Protein AF-0000000080327602 (afdb_homodimer)

Secondary structure (DSSP, 8-state):
----EEEEEEE-SSEEEEEEEETTT--EEEEEEEE-SSTT---HHHHHHHHHHH--SEEEEE--S--TTS-HHHHHHHHHHHHHHHHTS---EEEE-GGGS-HHHHHHHHSHHHHHHHHHHHHHHHHHHHHHHHHIIIIITTT-/----EEEEEEE-SSEEEEEEEETTT--EEEEEEEE-SSTT---HHHHHHHHHHH--SEEEEE--S--TTS-HHHHHHHHHHHHHHHHTS---EEEE-GGGS-HHHHHHHHSHHHHHHHHHHHHHHHHHHHHHHHHIIIIITTT-

Radius of gyration: 19.46 Å; Cα contacts (8 Å, |Δi|>4): 514; chains: 2; bounding box: 38×57×46 Å

InterPro domains:
  IPR005227 Putative pre-16S rRNA nuclease [MF_00651] (4-140)
  IPR005227 Putative pre-16S rRNA nuclease [PF03652] (5-137)
  IPR005227 Putative pre-16S rRNA nuclease [PTHR33317] (8-142)
  IPR005227 Putative pre-16S rRNA nuclease [TIGR00250] (8-137)
  IPR005227 Putative pre-16S rRNA nuclease [cd16964] (8-137)
  IPR006641 YqgF/RNase H-like domain [SM00732] (4-105)
  IPR012337 Ribonuclease H-like superfamily [SSF53098] (4-138)
  IPR037027 YqgF/RNase H-like domain superfamily [G3DSA:3.30.420.140] (4-144)

Nearest PDB structures (foldseek):
  1nmn-assembly2_B  TM=7.354E-01  e=2.615E-11  Escherichia coli
  1nmn-assembly1_A  TM=6.791E-01  e=1.606E-10  Escherichia coli
  1nu0-assembly2_B  TM=6.891E-01  e=2.082E-10  Escherichia coli
  1vhx-assembly1_B  TM=5.708E-01  e=2.217E-08  Bacillus subtilis
  2j4r-assembly2_B  TM=4.675E-01  e=1.596E-04  Aquifex aeolicus

Foldseek 3Di:
DDKFKEWEWEDDQFKIWIWIDIPVVPDIGGDDIDGDPDGLDDPVVVVVVVCVVVVGQEYEYEDAPCPPPPDPSNVVSVVVVQVCCCPVVVHHYDYDYPVPPPPVVCCCCVPPVNVVVVVVVVVVCVVVVVVVVCCCVPPVVVVD/DDKFKEWEWEDDQFKIWIWIDIPVVPDIGGDDIDGDPDGLDDPVVVVVVVCVVPVGQAYEYEDAPCPPPPDPSNVVSVVVVQVCCCPVVVHHYDYDYPVPPPPVVCCCCVPPVNVVVVVVVVVVCVVVVVVVVCCCVPPVVVVD

pLDDT: mean 78.79, std 13.26, range [48.59, 97.0]

Sequence (288 aa):
MLNKTFFCFDFGTKNIGVAIGQNIICIANPLTTIQSKKKNHINWIKIQHLLKIWQPNHIIIGYPMNMDGTDQRLTDCVKIFAKTFNEKFKIPVEFYDERLSTVEAKSKLFKKGGYRALKKKYINSLSAVVILQSWFEDVYKKNKMLNKTFFCFDFGTKNIGVAIGQNIICIANPLTTIQSKKKNHINWIKIQHLLKIWQPNHIIIGYPMNMDGTDQRLTDCVKIFAKTFNEKFKIPVEFYDERLSTVEAKSKLFKKGGYRALKKKYINSLSAVVILQSWFEDVYKKNK

Organism: NCBI:txid1410383

Structure (mmCIF, N/CA/C/O backbone):
data_AF-0000000080327602-model_v1
#
loop_
_entity.id
_entity.type
_entity.pdbx_description
1 polymer 'Putative pre-16S rRNA nuclease'
#
loop_
_atom_site.group_PDB
_atom_site.id
_atom_site.type_symbol
_atom_site.label_atom_id
_atom_site.label_alt_id
_atom_site.label_comp_id
_atom_site.label_asym_id
_atom_site.label_entity_id
_atom_site.label_seq_id
_atom_site.pdbx_PDB_ins_code
_atom_site.Cartn_x
_atom_site.Cartn_y
_atom_site.Cartn_z
_atom_site.occupancy
_atom_site.B_iso_or_equiv
_atom_site.auth_seq_id
_atom_site.auth_comp_id
_atom_site.auth_asym_id
_atom_site.auth_atom_id
_atom_site.pdbx_PDB_model_num
ATOM 1 N N . MET A 1 1 ? -12.484 -13.453 13.406 1 53.06 1 MET A N 1
ATOM 2 C CA . MET A 1 1 ? -11.797 -13.781 12.156 1 53.06 1 MET A CA 1
ATOM 3 C C . MET A 1 1 ? -10.43 -13.109 12.109 1 53.06 1 MET A C 1
ATOM 5 O O . MET A 1 1 ? -10.305 -11.914 12.367 1 53.06 1 MET A O 1
ATOM 9 N N . LEU A 1 2 ? -9.273 -13.914 12.07 1 73.38 2 LEU A N 1
ATOM 10 C CA . LEU A 1 2 ? -7.93 -13.367 12.211 1 73.38 2 LEU A CA 1
ATOM 11 C C . LEU A 1 2 ? -7.562 -12.523 11 1 73.38 2 LEU A C 1
ATOM 13 O O . LEU A 1 2 ? -7.922 -12.859 9.867 1 73.38 2 LEU A O 1
ATOM 17 N N . ASN A 1 3 ? -7.055 -11.383 11.148 1 81 3 ASN A N 1
ATOM 18 C CA . ASN A 1 3 ? -6.598 -10.508 10.078 1 81 3 ASN A CA 1
ATOM 19 C C . ASN A 1 3 ? -5.508 -11.164 9.234 1 81 3 ASN A C 1
ATOM 21 O O . ASN A 1 3 ? -4.523 -11.68 9.773 1 81 3 ASN A O 1
ATOM 25 N N . LYS A 1 4 ? -5.898 -11.398 7.977 1 90.62 4 LYS A N 1
ATOM 26 C CA . LYS A 1 4 ? -4.93 -11.992 7.062 1 90.62 4 LYS A CA 1
ATOM 27 C C . LYS A 1 4 ? -4.496 -10.984 5.996 1 90.62 4 LYS A C 1
ATOM 29 O O . LYS A 1 4 ? -5.305 -10.195 5.516 1 90.62 4 LYS A O 1
ATOM 34 N N . THR A 1 5 ? -3.236 -11.086 5.715 1 91.25 5 THR A N 1
ATOM 35 C CA . THR A 1 5 ? -2.658 -10.258 4.664 1 91.25 5 THR A CA 1
ATOM 36 C C . THR A 1 5 ? -2.406 -11.078 3.404 1 91.25 5 THR A C 1
ATOM 38 O O . THR A 1 5 ? -1.9 -12.195 3.479 1 91.25 5 THR A O 1
ATOM 41 N N . PHE A 1 6 ? -2.82 -10.453 2.273 1 94.25 6 PHE A N 1
ATOM 42 C CA . PHE A 1 6 ? -2.676 -11.125 0.989 1 94.25 6 PHE A CA 1
ATOM 43 C C . PHE A 1 6 ? -1.763 -10.336 0.061 1 94.25 6 PHE A C 1
ATOM 45 O O . PHE A 1 6 ? -1.853 -9.109 -0.008 1 94.25 6 PHE A O 1
ATOM 52 N N . PHE A 1 7 ? -0.902 -11.07 -0.601 1 95.62 7 PHE A N 1
ATOM 53 C CA . PHE A 1 7 ? -0.13 -10.516 -1.703 1 95.62 7 PHE A CA 1
ATOM 54 C C . PHE A 1 7 ? -0.631 -11.047 -3.041 1 95.62 7 PHE A C 1
ATOM 56 O O . PHE A 1 7 ? -1.076 -12.188 -3.131 1 95.62 7 PHE A O 1
ATOM 63 N N . CYS A 1 8 ? -0.503 -10.219 -3.982 1 94.94 8 CYS A N 1
ATOM 64 C CA . CYS A 1 8 ? -0.715 -10.664 -5.355 1 94.94 8 CYS A CA 1
ATOM 65 C C . CYS A 1 8 ? 0.46 -10.266 -6.242 1 94.94 8 CYS A C 1
ATOM 67 O O . CYS A 1 8 ? 0.974 -9.156 -6.141 1 94.94 8 CYS A O 1
ATOM 69 N N . PHE A 1 9 ? 0.879 -11.266 -7.035 1 93.44 9 PHE A N 1
ATOM 70 C CA . PHE A 1 9 ? 1.937 -11.023 -8.008 1 93.44 9 PHE A CA 1
ATOM 71 C C . PHE A 1 9 ? 1.409 -11.172 -9.43 1 93.44 9 PHE A C 1
ATOM 73 O O . PHE A 1 9 ? 0.739 -12.156 -9.75 1 93.44 9 PHE A O 1
ATOM 80 N N . ASP A 1 10 ? 1.712 -10.195 -10.227 1 88.44 10 ASP A N 1
ATOM 81 C CA . ASP A 1 10 ? 1.423 -10.234 -11.656 1 88.44 10 ASP A CA 1
ATOM 82 C C . ASP A 1 10 ? 2.709 -10.172 -12.477 1 88.44 10 ASP A C 1
ATOM 84 O O . ASP A 1 10 ? 3.348 -9.125 -12.555 1 88.44 10 ASP A O 1
ATOM 88 N N . PHE A 1 11 ? 3.006 -11.312 -13.148 1 86.5 11 PHE A N 1
ATOM 89 C CA . PHE A 1 11 ? 4.266 -11.43 -13.875 1 86.5 11 PHE A CA 1
ATOM 90 C C . PHE A 1 11 ? 4.148 -10.836 -15.266 1 86.5 11 PHE A C 1
ATOM 92 O O . PHE A 1 11 ? 3.355 -11.305 -16.078 1 86.5 11 PHE A O 1
ATOM 99 N N . GLY A 1 12 ? 4.918 -9.766 -15.359 1 76.56 12 GLY A N 1
ATOM 100 C CA . GLY A 1 12 ? 5.102 -9.219 -16.703 1 76.56 12 GLY A CA 1
ATOM 101 C C . GLY A 1 12 ? 6.441 -9.578 -17.312 1 76.56 12 GLY A C 1
ATOM 102 O O . GLY A 1 12 ? 7.258 -10.25 -16.672 1 76.56 12 GLY A O 1
ATOM 103 N N . THR A 1 13 ? 6.719 -9.219 -18.531 1 71.44 13 THR A N 1
ATOM 104 C CA . THR A 1 13 ? 7.953 -9.516 -19.25 1 71.44 13 THR A CA 1
ATOM 105 C C . THR A 1 13 ? 9.133 -8.781 -18.625 1 71.44 13 THR A C 1
ATOM 107 O O . THR A 1 13 ? 10.25 -9.297 -18.594 1 71.44 13 THR A O 1
ATOM 110 N N . LYS A 1 14 ? 8.844 -7.613 -18.047 1 76 14 LYS A N 1
ATOM 111 C CA . LYS A 1 14 ? 9.953 -6.809 -17.547 1 76 14 LYS A CA 1
ATOM 112 C C . LYS A 1 14 ? 9.812 -6.555 -16.047 1 76 14 LYS A C 1
ATOM 114 O O . LYS A 1 14 ? 10.805 -6.309 -15.359 1 76 14 LYS A O 1
ATOM 119 N N . ASN A 1 15 ? 8.57 -6.691 -15.625 1 81.88 15 ASN A N 1
ATOM 120 C CA . ASN A 1 15 ? 8.305 -6.32 -14.234 1 81.88 15 ASN A CA 1
ATOM 121 C C . ASN A 1 15 ? 7.285 -7.254 -13.594 1 81.88 15 ASN A C 1
ATOM 123 O O . ASN A 1 15 ? 6.457 -7.848 -14.281 1 81.88 15 ASN A O 1
ATOM 127 N N . ILE A 1 16 ? 7.5 -7.395 -12.32 1 88.31 16 ILE A N 1
ATOM 128 C CA . ILE A 1 16 ? 6.484 -8.078 -11.523 1 88.31 16 ILE A CA 1
ATOM 129 C C . ILE A 1 16 ? 5.707 -7.055 -10.695 1 88.31 16 ILE A C 1
ATOM 131 O O . ILE A 1 16 ? 6.277 -6.383 -9.828 1 88.31 16 ILE A O 1
ATOM 135 N N . GLY A 1 17 ? 4.457 -6.934 -10.969 1 88.69 17 GLY A N 1
ATOM 136 C CA . GLY A 1 17 ? 3.604 -6.102 -10.133 1 88.69 17 GLY A CA 1
ATOM 137 C C . GLY A 1 17 ? 3.205 -6.773 -8.836 1 88.69 17 GLY A C 1
ATOM 138 O O . GLY A 1 17 ? 2.955 -7.98 -8.805 1 88.69 17 GLY A O 1
ATOM 139 N N . VAL A 1 18 ? 3.191 -5.965 -7.777 1 91.06 18 VAL A N 1
ATOM 140 C CA . VAL A 1 18 ? 2.822 -6.52 -6.477 1 91.06 18 VAL A CA 1
ATOM 141 C C . VAL A 1 18 ? 1.686 -5.699 -5.871 1 91.06 18 VAL A C 1
ATOM 143 O O . VAL A 1 18 ? 1.734 -4.469 -5.863 1 91.06 18 VAL A O 1
ATOM 146 N N . ALA A 1 19 ? 0.72 -6.391 -5.449 1 89.69 19 ALA A N 1
ATOM 147 C CA . ALA A 1 19 ? -0.389 -5.77 -4.73 1 89.69 19 ALA A CA 1
ATOM 148 C C . ALA A 1 19 ? -0.576 -6.402 -3.355 1 89.69 19 ALA A C 1
ATOM 150 O O . ALA A 1 19 ? -0.105 -7.516 -3.109 1 89.69 19 ALA A O 1
ATOM 151 N N . ILE A 1 20 ? -1.219 -5.637 -2.527 1 88.44 20 ILE A N 1
ATOM 152 C CA . ILE A 1 20 ? -1.442 -6.094 -1.159 1 88.44 20 ILE A CA 1
ATOM 153 C C . ILE A 1 20 ? -2.889 -5.816 -0.754 1 88.44 20 ILE A C 1
ATOM 155 O O . ILE A 1 20 ? -3.508 -4.871 -1.244 1 88.44 20 ILE A O 1
ATOM 159 N N . GLY A 1 21 ? -3.453 -6.75 0.099 1 85.94 21 GLY A N 1
ATOM 160 C CA . GLY A 1 21 ? -4.777 -6.566 0.674 1 85.94 21 GLY A CA 1
ATOM 161 C C . GLY A 1 21 ? -4.98 -7.348 1.959 1 85.94 21 GLY A C 1
ATOM 162 O O . GLY A 1 21 ? -4.184 -8.227 2.291 1 85.94 21 GLY A O 1
ATOM 163 N N . GLN A 1 22 ? -5.996 -6.918 2.643 1 83.31 22 GLN A N 1
ATOM 164 C CA . GLN A 1 22 ? -6.379 -7.621 3.861 1 83.31 22 GLN A CA 1
ATOM 165 C C . GLN A 1 22 ? -7.828 -8.094 3.791 1 83.31 22 GLN A C 1
ATOM 167 O O . GLN A 1 22 ? -8.656 -7.469 3.123 1 83.31 22 GLN A O 1
ATOM 172 N N . ASN A 1 23 ? -8.055 -9.164 4.586 1 84.44 23 ASN A N 1
ATOM 173 C CA . ASN A 1 23 ? -9.359 -9.797 4.484 1 84.44 23 ASN A CA 1
ATOM 174 C C . ASN A 1 23 ? -10.438 -8.977 5.188 1 84.44 23 ASN A C 1
ATOM 176 O O . ASN A 1 23 ? -11.633 -9.156 4.926 1 84.44 23 ASN A O 1
ATOM 180 N N . ILE A 1 24 ? -10.031 -8.141 6.004 1 72.62 24 ILE A N 1
ATOM 181 C CA . ILE A 1 24 ? -11.016 -7.375 6.758 1 72.62 24 ILE A CA 1
ATOM 182 C C . ILE A 1 24 ? -11.789 -6.457 5.809 1 72.62 24 ILE A C 1
ATOM 184 O O . ILE A 1 24 ? -13.016 -6.422 5.832 1 72.62 24 ILE A O 1
ATOM 188 N N . ILE A 1 25 ? -11.039 -5.754 4.898 1 68.19 25 ILE A N 1
ATOM 189 C CA . ILE A 1 25 ? -11.711 -4.777 4.043 1 68.19 25 ILE A CA 1
ATOM 190 C C . ILE A 1 25 ? -11.758 -5.297 2.609 1 68.19 25 ILE A C 1
ATOM 192 O O . 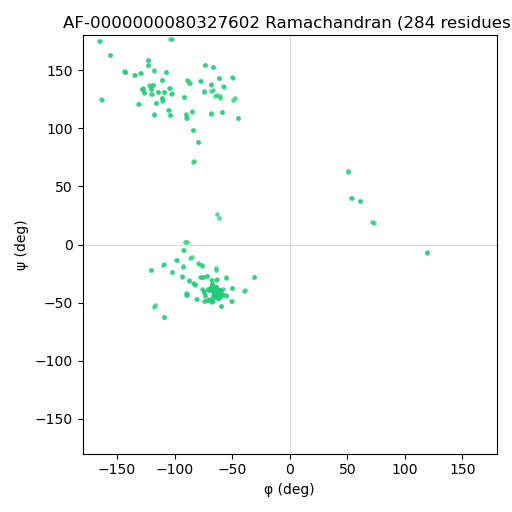ILE A 1 25 ? -12.547 -4.809 1.793 1 68.19 25 ILE A O 1
ATOM 196 N N . CYS A 1 26 ? -11 -6.238 2.252 1 80.38 26 CYS A N 1
ATOM 197 C CA . CYS A 1 26 ? -10.938 -6.863 0.937 1 80.38 26 CYS A CA 1
ATOM 198 C C . CYS A 1 26 ? -10.734 -5.82 -0.156 1 80.38 26 CYS A C 1
ATOM 200 O O . CYS A 1 26 ? -11.438 -5.836 -1.17 1 80.38 26 CYS A O 1
ATOM 202 N N . ILE A 1 27 ? -9.906 -4.879 0.148 1 74.56 27 ILE A N 1
ATOM 203 C CA . ILE A 1 27 ? -9.5 -3.895 -0.846 1 74.56 27 ILE A CA 1
ATOM 204 C C . ILE A 1 27 ? -8.031 -4.113 -1.213 1 74.56 27 ILE A C 1
ATOM 206 O O . ILE A 1 27 ? -7.168 -4.184 -0.334 1 74.56 27 ILE A O 1
ATOM 210 N N . ALA A 1 28 ? -7.875 -4.234 -2.469 1 85.06 28 ALA A N 1
ATOM 211 C CA . ALA A 1 28 ? -6.516 -4.414 -2.969 1 85.06 28 ALA A CA 1
ATOM 212 C C . ALA A 1 28 ? -5.836 -3.066 -3.201 1 85.06 28 ALA A C 1
ATOM 214 O O . ALA A 1 28 ? -6.465 -2.127 -3.699 1 85.06 28 ALA A O 1
ATOM 215 N N . ASN A 1 29 ? -4.539 -3.008 -2.82 1 78.81 29 ASN A N 1
ATOM 216 C CA . ASN A 1 29 ? -3.736 -1.802 -2.996 1 78.81 29 ASN A CA 1
ATOM 217 C C . ASN A 1 29 ? -2.412 -2.104 -3.691 1 78.81 29 ASN A C 1
ATOM 219 O O . ASN A 1 29 ? -1.86 -3.195 -3.535 1 78.81 29 ASN A O 1
ATOM 223 N N . PRO A 1 30 ? -2 -1.053 -4.484 1 80.69 30 PRO A N 1
ATOM 224 C CA . PRO A 1 30 ? -0.662 -1.249 -5.047 1 80.69 30 PRO A CA 1
ATOM 225 C C . PRO A 1 30 ? 0.435 -1.213 -3.986 1 80.69 30 PRO A C 1
ATOM 227 O O . PRO A 1 30 ? 0.348 -0.44 -3.029 1 80.69 30 PRO A O 1
ATOM 230 N N . LEU A 1 31 ? 1.344 -2.092 -4.102 1 82.31 31 LEU A N 1
ATOM 231 C CA . LEU A 1 31 ? 2.455 -2.1 -3.156 1 82.31 31 LEU A CA 1
ATOM 232 C C . LEU A 1 31 ? 3.746 -1.65 -3.83 1 82.31 31 LEU A C 1
ATOM 234 O O . LEU A 1 31 ? 4.375 -0.681 -3.396 1 82.31 31 LEU A O 1
ATOM 238 N N . THR A 1 32 ? 4.195 -2.42 -4.852 1 81.19 32 THR A N 1
ATOM 239 C CA . THR A 1 32 ? 5.422 -2.072 -5.559 1 81.19 32 THR A CA 1
ATOM 240 C C . THR A 1 32 ? 5.531 -2.848 -6.867 1 81.19 32 THR A C 1
ATOM 242 O O . THR A 1 32 ? 4.613 -3.588 -7.234 1 81.19 32 THR A O 1
ATOM 245 N N . THR A 1 33 ? 6.598 -2.479 -7.594 1 84.31 33 THR A N 1
ATOM 246 C CA . THR A 1 33 ? 7.004 -3.25 -8.766 1 84.31 33 THR A CA 1
ATOM 247 C C . THR A 1 33 ? 8.43 -3.771 -8.602 1 84.31 33 THR A C 1
ATOM 249 O O . THR A 1 33 ? 9.305 -3.049 -8.133 1 84.31 33 THR A O 1
ATOM 252 N N . ILE A 1 34 ? 8.555 -5.031 -8.93 1 84.88 34 ILE A N 1
ATOM 253 C CA . ILE A 1 34 ? 9.883 -5.637 -8.859 1 84.88 34 ILE A CA 1
ATOM 254 C C . ILE A 1 34 ? 10.453 -5.777 -10.266 1 84.88 34 ILE A C 1
ATOM 256 O O . ILE A 1 34 ? 9.906 -6.508 -11.102 1 84.88 34 ILE A O 1
ATOM 260 N N . GLN A 1 35 ? 11.445 -4.992 -10.469 1 79.81 35 GLN A N 1
ATOM 261 C CA . GLN A 1 35 ? 12.086 -5.047 -11.781 1 79.81 35 GLN A CA 1
ATOM 262 C C . GLN A 1 35 ? 12.945 -6.301 -11.922 1 79.81 35 GLN A C 1
ATOM 264 O O . GLN A 1 35 ? 13.641 -6.691 -10.977 1 79.81 35 GLN A O 1
ATOM 269 N N . SER A 1 36 ? 12.766 -7.012 -13.039 1 69.75 36 SER A N 1
ATOM 270 C CA . SER A 1 36 ? 13.633 -8.148 -13.336 1 69.75 36 SER A CA 1
ATOM 271 C C . SER A 1 36 ? 14.852 -7.723 -14.141 1 69.75 36 SER A C 1
ATOM 273 O O . SER A 1 36 ? 14.727 -6.973 -15.117 1 69.75 36 SER A O 1
ATOM 275 N N . LYS A 1 37 ? 16.141 -7.797 -13.5 1 64.19 37 LYS A N 1
ATOM 276 C CA . LYS A 1 37 ? 17.359 -7.445 -14.227 1 64.19 37 LYS A CA 1
ATOM 277 C C . LYS A 1 37 ? 17.438 -8.18 -15.555 1 64.19 37 LYS A C 1
ATOM 279 O O . LYS A 1 37 ? 17.891 -7.625 -16.562 1 64.19 37 LYS A O 1
ATOM 284 N N . LYS A 1 38 ? 17.234 -9.43 -15.617 1 63.53 38 LYS A N 1
ATOM 285 C CA . LYS A 1 38 ? 17.172 -10.25 -16.828 1 63.53 38 LYS A CA 1
ATOM 286 C C . LYS A 1 38 ? 15.789 -10.883 -16.984 1 63.53 38 LYS A C 1
ATOM 288 O O . LYS A 1 38 ? 15.078 -11.094 -16.016 1 63.53 38 LYS A O 1
ATOM 293 N N . LYS A 1 39 ? 15.469 -11.047 -18.203 1 63.59 39 LYS A N 1
ATOM 294 C CA . LYS A 1 39 ? 14.188 -11.672 -18.5 1 63.59 39 LYS A CA 1
ATOM 295 C C . LYS A 1 39 ? 13.984 -12.938 -17.672 1 63.59 39 LYS A C 1
ATOM 297 O O . LYS A 1 39 ? 14.867 -13.805 -17.625 1 63.59 39 LYS A O 1
ATOM 302 N N . ASN A 1 40 ? 12.914 -13.039 -16.969 1 62.69 40 ASN A N 1
ATOM 303 C CA . ASN A 1 40 ? 12.477 -14.227 -16.234 1 62.69 40 ASN A CA 1
ATOM 304 C C . ASN A 1 40 ? 13.344 -14.477 -15.008 1 62.69 40 ASN A C 1
ATOM 306 O O . ASN A 1 40 ? 13.562 -15.625 -14.617 1 62.69 40 ASN A O 1
ATOM 310 N N . HIS A 1 41 ? 14.047 -13.414 -14.578 1 79.5 41 HIS A N 1
ATOM 311 C CA . HIS A 1 41 ? 14.781 -13.555 -13.328 1 79.5 41 HIS A CA 1
ATOM 312 C C . HIS A 1 41 ? 14.047 -12.859 -12.18 1 79.5 41 HIS A C 1
ATOM 314 O O . HIS A 1 41 ? 13.531 -11.758 -12.344 1 79.5 41 HIS A O 1
ATOM 320 N N . ILE A 1 42 ? 13.922 -13.648 -11.18 1 83.75 42 ILE A N 1
ATOM 321 C CA . ILE A 1 42 ? 13.195 -13.141 -10.016 1 83.75 42 ILE A CA 1
ATOM 322 C C . ILE A 1 42 ? 14.18 -12.492 -9.039 1 83.75 42 ILE A C 1
ATOM 324 O O . ILE A 1 42 ? 15.211 -13.078 -8.711 1 83.75 42 ILE A O 1
ATOM 328 N N . ASN A 1 43 ? 13.938 -11.297 -8.648 1 87.69 43 ASN A N 1
ATOM 329 C CA . ASN A 1 43 ? 14.703 -10.625 -7.598 1 87.69 43 ASN A CA 1
ATOM 330 C C . ASN A 1 43 ? 14.258 -11.07 -6.207 1 87.69 43 ASN A C 1
ATOM 332 O O . ASN A 1 43 ? 13.5 -10.367 -5.539 1 87.69 43 ASN A O 1
ATOM 336 N N . TRP A 1 44 ? 14.852 -12.133 -5.703 1 89.19 44 TRP A N 1
ATOM 337 C CA . TRP A 1 44 ? 14.422 -12.758 -4.453 1 89.19 44 TRP A CA 1
ATOM 338 C C . TRP A 1 44 ? 14.789 -11.883 -3.256 1 89.19 44 TRP A C 1
ATOM 340 O O . TRP A 1 44 ? 14.102 -11.914 -2.23 1 89.19 44 TRP A O 1
ATOM 350 N N . ILE A 1 45 ? 15.805 -11.109 -3.422 1 85.44 45 ILE A N 1
ATOM 351 C CA . ILE A 1 45 ? 16.219 -10.234 -2.324 1 85.44 45 ILE A CA 1
ATOM 352 C C . ILE A 1 45 ? 15.102 -9.234 -2.023 1 85.44 45 ILE A C 1
ATOM 354 O O . ILE A 1 45 ? 14.703 -9.07 -0.867 1 85.44 45 ILE A O 1
ATOM 358 N N . LYS A 1 46 ? 14.625 -8.703 -3.029 1 84.69 46 LYS A N 1
ATOM 359 C CA . LYS A 1 46 ? 13.547 -7.742 -2.859 1 84.69 46 LYS A CA 1
ATOM 360 C C . LYS A 1 46 ? 12.281 -8.414 -2.326 1 84.69 46 LYS A C 1
ATOM 362 O O . LYS A 1 46 ? 11.602 -7.871 -1.457 1 84.69 46 LYS A O 1
ATOM 367 N N . ILE A 1 47 ? 12.016 -9.562 -2.797 1 90.12 47 ILE A N 1
ATOM 368 C CA . ILE A 1 47 ? 10.836 -10.305 -2.375 1 90.12 47 ILE A CA 1
ATOM 369 C C . ILE A 1 47 ? 10.953 -10.664 -0.895 1 90.12 47 ILE A C 1
ATOM 371 O O . ILE A 1 47 ? 10 -10.477 -0.128 1 90.12 47 ILE A O 1
ATOM 375 N N . GLN A 1 48 ? 12.086 -11.078 -0.526 1 88.5 48 GLN A N 1
ATOM 376 C CA . GLN A 1 48 ? 12.305 -11.445 0.867 1 88.5 48 GLN A CA 1
ATOM 377 C C . GLN A 1 48 ? 12.133 -10.242 1.79 1 88.5 48 GLN A C 1
ATOM 379 O O . GLN A 1 48 ? 11.594 -10.367 2.891 1 88.5 48 GLN A O 1
ATOM 384 N N . HIS A 1 49 ? 12.602 -9.172 1.269 1 82.5 49 HIS A N 1
ATOM 385 C CA . HIS A 1 49 ? 12.43 -7.949 2.045 1 82.5 49 HIS A CA 1
ATOM 386 C C . HIS A 1 49 ? 10.953 -7.637 2.26 1 82.5 49 HIS A C 1
ATOM 388 O O . HIS A 1 49 ? 10.539 -7.332 3.381 1 82.5 49 HIS A O 1
ATOM 394 N N . LEU A 1 50 ? 10.164 -7.754 1.262 1 84.88 50 LEU A N 1
ATOM 395 C CA . LEU A 1 50 ? 8.727 -7.5 1.352 1 84.88 50 LEU A CA 1
ATOM 396 C C . LEU A 1 50 ? 8.07 -8.469 2.322 1 84.88 50 LEU A C 1
ATOM 398 O O . LEU A 1 50 ? 7.215 -8.07 3.121 1 84.88 50 LEU A O 1
ATOM 402 N N . LEU A 1 51 ? 8.492 -9.688 2.281 1 89.62 51 LEU A N 1
ATOM 403 C CA . LEU A 1 51 ? 7.895 -10.719 3.121 1 89.62 51 LEU A CA 1
ATOM 404 C C . LEU A 1 51 ? 8.219 -10.477 4.594 1 89.62 51 LEU A C 1
ATOM 406 O O . LEU A 1 51 ? 7.379 -10.719 5.465 1 89.62 51 LEU A O 1
ATOM 410 N N . LYS A 1 52 ? 9.391 -10.023 4.777 1 83.75 52 LYS A N 1
ATOM 411 C CA . LYS A 1 52 ? 9.805 -9.75 6.148 1 83.75 52 LYS A CA 1
ATOM 412 C C . LYS A 1 52 ? 9.023 -8.578 6.742 1 83.75 52 LYS A C 1
ATOM 414 O O . LYS A 1 52 ? 8.641 -8.617 7.914 1 83.75 52 LYS A O 1
ATOM 419 N N . ILE A 1 53 ? 8.758 -7.719 5.855 1 75.62 53 ILE A N 1
ATOM 420 C CA . ILE A 1 53 ? 8.133 -6.484 6.316 1 75.62 53 ILE A CA 1
ATOM 421 C C . ILE A 1 53 ? 6.633 -6.711 6.5 1 75.62 53 ILE A C 1
ATOM 423 O O . ILE A 1 53 ? 6.062 -6.328 7.527 1 75.62 53 ILE A O 1
ATOM 427 N N . TRP A 1 54 ? 5.973 -7.316 5.543 1 80.75 54 TRP A N 1
ATOM 428 C CA . TRP A 1 54 ? 4.512 -7.32 5.508 1 80.75 54 TRP A CA 1
ATOM 429 C C . TRP A 1 54 ? 3.961 -8.656 5.992 1 80.75 54 TRP A C 1
ATOM 431 O O . TRP A 1 54 ? 2.783 -8.758 6.344 1 80.75 54 TRP A O 1
ATOM 441 N N . GLN A 1 55 ? 4.73 -9.68 5.906 1 87.81 55 GLN A N 1
ATOM 442 C CA . GLN A 1 55 ? 4.395 -11.016 6.406 1 87.81 55 GLN A CA 1
ATOM 443 C C . GLN A 1 55 ? 3.021 -11.453 5.91 1 87.81 55 GLN A C 1
ATOM 445 O O . GLN A 1 55 ? 2.125 -11.727 6.715 1 87.81 55 GLN A O 1
ATOM 450 N N . PRO A 1 56 ? 2.9 -11.578 4.66 1 93.38 56 PRO A N 1
ATOM 451 C CA . PRO A 1 56 ? 1.606 -12.039 4.145 1 93.38 56 PRO A CA 1
ATOM 452 C C . PRO A 1 56 ? 1.29 -13.477 4.543 1 93.38 56 PRO A C 1
ATOM 454 O O . PRO A 1 56 ? 2.203 -14.289 4.711 1 93.38 56 PRO A O 1
ATOM 457 N N . ASN A 1 57 ? 0.021 -13.695 4.605 1 95.56 57 ASN A N 1
ATOM 458 C CA . ASN A 1 57 ? -0.46 -15.031 4.953 1 95.56 57 ASN A CA 1
ATOM 459 C C . ASN A 1 57 ? -0.737 -15.867 3.711 1 95.56 57 ASN A C 1
ATOM 461 O O . ASN A 1 57 ? -0.733 -17.094 3.773 1 95.56 57 ASN A O 1
ATOM 465 N N . HIS A 1 58 ? -1.069 -15.195 2.588 1 96.25 58 HIS A N 1
ATOM 466 C CA . HIS A 1 58 ? -1.432 -15.867 1.346 1 96.25 58 HIS A CA 1
ATOM 467 C C . HIS A 1 58 ? -0.908 -15.109 0.133 1 96.25 58 HIS A C 1
ATOM 469 O O . HIS A 1 58 ? -0.88 -13.875 0.134 1 96.25 58 HIS A O 1
ATOM 475 N N . ILE A 1 59 ? -0.61 -15.945 -0.869 1 96.94 59 ILE A N 1
ATOM 476 C CA . ILE A 1 59 ? -0.116 -15.359 -2.111 1 96.94 59 ILE A CA 1
ATOM 477 C C . ILE A 1 59 ? -1.055 -15.719 -3.26 1 96.94 59 ILE A C 1
ATOM 479 O O . ILE A 1 59 ? -1.421 -16.891 -3.43 1 96.94 59 ILE A O 1
ATOM 483 N N . ILE A 1 60 ? -1.44 -14.664 -4.004 1 95.56 60 ILE A N 1
ATOM 484 C CA . ILE A 1 60 ? -2.186 -14.867 -5.242 1 95.56 60 ILE A CA 1
ATOM 485 C C . ILE A 1 60 ? -1.296 -14.539 -6.438 1 95.56 60 ILE A C 1
ATOM 487 O O . ILE A 1 60 ? -0.595 -13.523 -6.438 1 95.56 60 ILE A O 1
ATOM 491 N N . ILE A 1 61 ? -1.29 -15.445 -7.375 1 93.81 61 ILE A N 1
ATOM 492 C CA . ILE A 1 61 ? -0.56 -15.188 -8.609 1 93.81 61 ILE A CA 1
ATOM 493 C C . ILE A 1 61 ? -1.533 -15.141 -9.789 1 93.81 61 ILE A C 1
ATOM 495 O O . ILE A 1 61 ? -2.309 -16.078 -9.992 1 93.81 61 ILE A O 1
ATOM 499 N N . GLY A 1 62 ? -1.494 -14 -10.438 1 88.62 62 GLY A N 1
ATOM 500 C CA . GLY A 1 62 ? -2.258 -13.93 -11.672 1 88.62 62 GLY A CA 1
ATOM 501 C C . GLY A 1 62 ? -1.689 -14.805 -12.773 1 88.62 62 GLY A C 1
ATOM 502 O O . GLY A 1 62 ? -0.58 -14.57 -13.258 1 88.62 62 GLY A O 1
ATOM 503 N N . TYR A 1 63 ? -2.391 -15.852 -13.188 1 78.75 63 TYR A N 1
ATOM 504 C CA . TYR A 1 63 ? -1.855 -16.75 -14.203 1 78.75 63 TYR A CA 1
ATOM 505 C C . TYR A 1 63 ? -2.959 -17.609 -14.812 1 78.75 63 TYR A C 1
ATOM 507 O O . TYR A 1 63 ? -3.738 -18.234 -14.086 1 78.75 63 TYR A O 1
ATOM 515 N N . PRO A 1 64 ? -2.961 -17.438 -16.25 1 67.25 64 PRO A N 1
ATOM 516 C CA . PRO A 1 64 ? -3.979 -18.266 -16.891 1 67.25 64 PRO A CA 1
ATOM 517 C C . PRO A 1 64 ? -3.764 -19.766 -16.625 1 67.25 64 PRO A C 1
ATOM 519 O O . PRO A 1 64 ? -2.627 -20.234 -16.641 1 67.25 64 PRO A O 1
ATOM 522 N N . MET A 1 65 ? -4.711 -20.422 -16.141 1 61.59 65 MET A N 1
ATOM 523 C CA . MET A 1 65 ? -4.648 -21.844 -15.797 1 61.59 65 MET A CA 1
ATOM 524 C C . MET A 1 65 ? -4.273 -22.688 -17.016 1 61.59 65 MET A C 1
ATOM 526 O O . MET A 1 65 ? -3.643 -23.734 -16.891 1 61.59 65 MET A O 1
ATOM 530 N N . ASN A 1 66 ? -4.789 -22.312 -18.156 1 60.03 66 ASN A N 1
ATOM 531 C CA . ASN A 1 66 ? -4.465 -23.094 -19.344 1 60.03 66 ASN A CA 1
ATOM 532 C C . ASN A 1 66 ? -3.129 -22.672 -19.938 1 60.03 66 ASN A C 1
ATOM 534 O O . ASN A 1 66 ? -3.088 -21.812 -20.828 1 60.03 66 ASN A O 1
ATOM 538 N N . MET A 1 67 ? -2.168 -23 -19.281 1 57.5 67 MET A N 1
ATOM 539 C CA . MET A 1 67 ? -0.802 -22.641 -19.641 1 57.5 67 MET A CA 1
ATOM 540 C C . MET A 1 67 ? -0.424 -23.234 -21 1 57.5 67 MET A C 1
ATOM 542 O O . MET A 1 67 ? 0.756 -23.281 -21.344 1 57.5 67 MET A O 1
ATOM 546 N N . ASP A 1 68 ? -1.424 -23.516 -21.766 1 56.38 68 ASP A N 1
ATOM 547 C CA . ASP A 1 68 ? -1.101 -23.984 -23.109 1 56.38 68 ASP A CA 1
ATOM 548 C C . ASP A 1 68 ? -0.853 -22.797 -24.062 1 56.38 68 ASP A C 1
ATOM 550 O O . ASP A 1 68 ? -1.692 -21.906 -24.172 1 56.38 68 ASP A O 1
ATOM 554 N N . GLY A 1 69 ? 0.491 -22.469 -24.281 1 60.34 69 GLY A N 1
ATOM 555 C CA . GLY A 1 69 ? 0.9 -21.531 -25.328 1 60.34 69 GLY A CA 1
ATOM 556 C C . GLY A 1 69 ? 1.61 -20.312 -24.781 1 60.34 69 GLY A C 1
ATOM 557 O O . GLY A 1 69 ? 1.932 -19.391 -25.516 1 60.34 69 GLY A O 1
ATOM 558 N N . THR A 1 70 ? 1.583 -20.281 -23.562 1 60.53 70 THR A N 1
ATOM 559 C CA . THR A 1 70 ? 2.305 -19.141 -23 1 60.53 70 THR A CA 1
ATOM 560 C C . THR A 1 70 ? 3.812 -19.344 -23.125 1 60.53 70 THR A C 1
ATOM 562 O O . THR A 1 70 ? 4.273 -20.438 -23.469 1 60.53 70 THR A O 1
ATOM 565 N N . ASP A 1 71 ? 4.512 -18.219 -23.156 1 68.69 71 ASP A N 1
ATOM 566 C CA . ASP A 1 71 ? 5.973 -18.234 -23.094 1 68.69 71 ASP A CA 1
ATOM 567 C C . ASP A 1 71 ? 6.473 -19.188 -22.016 1 68.69 71 ASP A C 1
ATOM 569 O O . ASP A 1 71 ? 6.191 -19 -20.844 1 68.69 71 ASP A O 1
ATOM 573 N N . GLN A 1 72 ? 7.023 -20.266 -22.547 1 74.56 72 GLN A N 1
ATOM 574 C CA . GLN A 1 72 ? 7.516 -21.328 -21.688 1 74.56 72 GLN A CA 1
ATOM 575 C C . GLN A 1 72 ? 8.43 -20.781 -20.594 1 74.56 72 GLN A C 1
ATOM 577 O O . GLN A 1 72 ? 8.406 -21.266 -19.469 1 74.56 72 GLN A O 1
ATOM 582 N N . ARG A 1 73 ? 9.172 -19.844 -20.953 1 78.19 73 ARG A N 1
ATOM 583 C CA . ARG A 1 73 ? 10.117 -19.281 -19.984 1 78.19 73 ARG A CA 1
ATOM 584 C C . ARG A 1 73 ? 9.375 -18.594 -18.844 1 78.19 73 ARG A C 1
ATOM 586 O O . ARG A 1 73 ? 9.734 -18.75 -17.672 1 78.19 73 ARG A O 1
ATOM 593 N N . LEU A 1 74 ? 8.344 -17.891 -19.156 1 79.5 74 LEU A N 1
ATOM 594 C CA . LEU A 1 74 ? 7.559 -17.203 -18.141 1 79.5 74 LEU A CA 1
ATOM 595 C C . LEU A 1 74 ? 6.809 -18.203 -17.266 1 79.5 74 LEU A C 1
ATOM 597 O O . LEU A 1 74 ? 6.754 -18.031 -16.031 1 79.5 74 LEU A O 1
ATOM 601 N N . THR A 1 75 ? 6.367 -19.172 -17.906 1 82.19 75 THR A N 1
ATOM 602 C CA . THR A 1 75 ? 5.633 -20.188 -17.156 1 82.19 75 THR A CA 1
ATOM 603 C C . THR A 1 75 ? 6.543 -20.875 -16.156 1 82.19 75 THR A C 1
ATOM 605 O O . THR A 1 75 ? 6.145 -21.109 -15.008 1 82.19 75 THR A O 1
ATOM 608 N N . ASP A 1 76 ? 7.703 -21.125 -16.594 1 84.62 76 ASP A N 1
ATOM 609 C CA . ASP A 1 76 ? 8.672 -21.766 -15.719 1 84.62 76 ASP A CA 1
ATOM 610 C C . ASP A 1 76 ? 9.031 -20.859 -14.539 1 84.62 76 ASP A C 1
ATOM 612 O O . ASP A 1 76 ? 9.133 -21.328 -13.398 1 84.62 76 ASP A O 1
ATOM 616 N N . CYS A 1 77 ? 9.18 -19.656 -14.844 1 85.06 77 CYS A N 1
ATOM 617 C CA . CYS A 1 77 ? 9.508 -18.688 -13.82 1 85.06 77 CYS A CA 1
ATOM 618 C C . CYS A 1 77 ? 8.414 -18.609 -12.758 1 85.06 77 CYS A C 1
ATOM 620 O O . CYS A 1 77 ? 8.695 -18.609 -11.562 1 85.06 77 CYS A O 1
ATOM 622 N N . VAL A 1 78 ? 7.207 -18.656 -13.188 1 88.44 78 VAL A N 1
ATOM 623 C CA . VAL A 1 78 ? 6.059 -18.531 -12.297 1 88.44 78 VAL A CA 1
ATOM 624 C C . VAL A 1 78 ? 5.941 -19.797 -11.43 1 88.44 78 VAL A C 1
ATOM 626 O O . VAL A 1 78 ? 5.648 -19.703 -10.242 1 88.44 78 VAL A O 1
ATOM 629 N N . LYS A 1 79 ? 6.207 -20.859 -12.023 1 88.44 79 LYS A N 1
ATOM 630 C CA . LYS A 1 79 ? 6.133 -22.125 -11.289 1 88.44 79 LYS A CA 1
ATOM 631 C C . LYS A 1 79 ? 7.203 -22.203 -10.203 1 88.44 79 LYS A C 1
ATOM 633 O O . LYS A 1 79 ? 6.926 -22.609 -9.078 1 88.44 79 LYS A O 1
ATOM 638 N N . ILE A 1 80 ? 8.359 -21.797 -10.57 1 89.62 80 ILE A N 1
ATOM 639 C CA . ILE A 1 80 ? 9.453 -21.766 -9.602 1 89.62 80 ILE A CA 1
ATOM 640 C C . ILE A 1 80 ? 9.109 -20.812 -8.461 1 89.62 80 ILE A C 1
ATOM 642 O O . ILE A 1 80 ? 9.336 -21.109 -7.289 1 89.62 80 ILE A O 1
ATOM 646 N N . PHE A 1 81 ? 8.555 -19.766 -8.883 1 92.31 81 PHE A N 1
ATOM 647 C CA . PHE A 1 81 ? 8.141 -18.75 -7.922 1 92.31 81 PHE A CA 1
ATOM 648 C C . PHE A 1 81 ? 7.129 -19.328 -6.934 1 92.31 81 PHE A C 1
ATOM 650 O O . PHE A 1 81 ? 7.32 -19.219 -5.719 1 92.31 81 PHE A O 1
ATOM 657 N N . ALA A 1 82 ? 6.152 -19.875 -7.438 1 93.19 82 ALA A N 1
ATOM 658 C CA . ALA A 1 82 ? 5.098 -20.453 -6.602 1 93.19 82 ALA A CA 1
ATOM 659 C C . ALA A 1 82 ? 5.645 -21.547 -5.695 1 93.19 82 ALA A C 1
ATOM 661 O O . ALA A 1 82 ? 5.328 -21.594 -4.504 1 93.19 82 ALA A O 1
ATOM 662 N N . LYS A 1 83 ? 6.445 -22.375 -6.215 1 93.25 83 LYS A N 1
ATOM 663 C CA . LYS A 1 83 ? 7.039 -23.469 -5.465 1 93.25 83 LYS A CA 1
ATOM 664 C C . LYS A 1 83 ? 7.906 -22.953 -4.32 1 93.25 83 LYS A C 1
ATOM 666 O O . LYS A 1 83 ? 7.863 -23.484 -3.209 1 93.25 83 LYS A O 1
ATOM 671 N N . THR A 1 84 ? 8.664 -21.922 -4.57 1 92.69 84 THR A N 1
ATOM 672 C CA . THR A 1 84 ? 9.539 -21.344 -3.557 1 92.69 84 THR A CA 1
ATOM 673 C C . THR A 1 84 ? 8.719 -20.781 -2.396 1 92.69 84 THR A C 1
ATOM 675 O O . THR A 1 84 ? 9.078 -20.969 -1.231 1 92.69 84 THR A O 1
ATOM 678 N N . PHE A 1 85 ? 7.621 -20.094 -2.668 1 93.81 85 PHE A N 1
ATOM 679 C CA . PHE A 1 85 ? 6.77 -19.531 -1.624 1 93.81 85 PHE A CA 1
ATOM 680 C C . PHE A 1 85 ? 6.195 -20.641 -0.745 1 93.81 85 PHE A C 1
ATOM 682 O O . PHE A 1 85 ? 6.16 -20.516 0.481 1 93.81 85 PHE A O 1
ATOM 689 N N . ASN A 1 86 ? 5.832 -21.688 -1.352 1 92.38 86 ASN A N 1
ATOM 690 C CA . ASN A 1 86 ? 5.219 -22.797 -0.623 1 92.38 86 ASN A CA 1
ATOM 691 C C . ASN A 1 86 ? 6.25 -23.562 0.198 1 92.38 86 ASN A C 1
ATOM 693 O O . ASN A 1 86 ? 6.02 -23.859 1.374 1 92.38 86 ASN A O 1
ATOM 697 N N . GLU A 1 87 ? 7.328 -23.828 -0.359 1 92.94 87 GLU A N 1
ATOM 698 C CA . GLU A 1 87 ? 8.289 -24.734 0.251 1 92.94 87 GLU A CA 1
ATOM 699 C C . GLU A 1 87 ? 9.258 -24 1.161 1 92.94 87 GLU A C 1
ATOM 701 O O . GLU A 1 87 ? 9.586 -24.469 2.252 1 92.94 87 GLU A O 1
ATOM 706 N N . LYS A 1 88 ? 9.734 -22.891 0.769 1 91.81 88 LYS A N 1
ATOM 707 C CA . LYS A 1 88 ? 10.758 -22.172 1.521 1 91.81 88 LYS A CA 1
ATOM 708 C C . LYS A 1 88 ? 10.141 -21.219 2.525 1 91.81 88 LYS A C 1
ATOM 710 O O . LYS A 1 88 ? 10.562 -21.156 3.682 1 91.81 88 LYS A O 1
ATOM 715 N N . PHE A 1 89 ? 9.133 -20.547 2.057 1 93.31 89 PHE A N 1
ATOM 716 C CA . PHE A 1 89 ? 8.562 -19.516 2.918 1 93.31 89 PHE A CA 1
ATOM 717 C C . PHE A 1 89 ? 7.328 -20.031 3.639 1 93.31 89 PHE A C 1
ATOM 719 O O . PHE A 1 89 ? 6.82 -19.375 4.555 1 93.31 89 PHE A O 1
ATOM 726 N N . LYS A 1 90 ? 6.859 -21.094 3.217 1 95.56 90 LYS A N 1
ATOM 727 C CA . LYS A 1 90 ? 5.719 -21.75 3.836 1 95.56 90 LYS A CA 1
ATOM 728 C C . LYS A 1 90 ? 4.477 -20.875 3.807 1 95.56 90 LYS A C 1
ATOM 730 O O . LYS A 1 90 ? 3.74 -20.797 4.793 1 95.56 90 LYS A O 1
ATOM 735 N N . ILE A 1 91 ? 4.309 -20.172 2.74 1 95.88 91 ILE A N 1
ATOM 736 C CA . ILE A 1 91 ? 3.119 -19.359 2.502 1 95.88 91 ILE A CA 1
ATOM 737 C C . ILE A 1 91 ? 2.299 -19.969 1.366 1 95.88 91 ILE A C 1
ATOM 739 O O . ILE A 1 91 ? 2.816 -20.188 0.269 1 95.88 91 ILE A O 1
ATOM 743 N N . PRO A 1 92 ? 1.069 -20.25 1.645 1 96.38 92 PRO A N 1
ATOM 744 C CA . PRO A 1 92 ? 0.251 -20.844 0.59 1 96.38 92 PRO A CA 1
ATOM 745 C C . PRO A 1 92 ? 0.098 -19.938 -0.628 1 96.38 92 PRO A C 1
ATOM 747 O O . PRO A 1 92 ? -0.016 -18.719 -0.484 1 96.38 92 PRO A O 1
ATOM 750 N N . VAL A 1 93 ? 0.082 -20.609 -1.829 1 95.62 93 VAL A N 1
ATOM 751 C CA . VAL A 1 93 ? -0.025 -19.875 -3.088 1 95.62 93 VAL A CA 1
ATOM 752 C C . VAL A 1 93 ? -1.258 -20.359 -3.855 1 95.62 93 VAL A C 1
ATOM 754 O O . VAL A 1 93 ? -1.537 -21.547 -3.914 1 95.62 93 VAL A O 1
ATOM 757 N N . GLU A 1 94 ? -1.953 -19.391 -4.398 1 93.56 94 GLU A N 1
ATOM 758 C CA . GLU A 1 94 ? -3.1 -19.688 -5.254 1 93.56 94 GLU A CA 1
ATOM 759 C C . GLU A 1 94 ? -2.982 -18.969 -6.594 1 93.56 94 GLU A C 1
ATOM 761 O O . GLU A 1 94 ? -2.631 -17.781 -6.641 1 93.56 94 GLU A O 1
ATOM 766 N N . PHE A 1 95 ? -3.252 -19.766 -7.629 1 91.31 95 PHE A N 1
ATOM 767 C CA . PHE A 1 95 ? -3.299 -19.156 -8.953 1 91.31 95 PHE A CA 1
ATOM 768 C C . PHE A 1 95 ? -4.699 -18.641 -9.266 1 91.31 95 PHE A C 1
ATOM 770 O O . PHE A 1 95 ? -5.695 -19.25 -8.875 1 91.31 95 PHE A O 1
ATOM 777 N N . TYR A 1 96 ? -4.699 -17.547 -9.875 1 88.19 96 TYR A N 1
ATOM 778 C CA . TYR A 1 96 ? -5.988 -16.969 -10.242 1 88.19 96 TYR A CA 1
ATOM 779 C C . TYR A 1 96 ? -6 -16.547 -11.703 1 88.19 96 TYR A C 1
ATOM 781 O O . TYR A 1 96 ? -5.117 -15.805 -12.156 1 88.19 96 TYR A O 1
ATOM 789 N N . ASP A 1 97 ? -6.941 -17.156 -12.406 1 79.38 97 ASP A N 1
ATOM 790 C CA . ASP A 1 97 ? -7.141 -16.844 -13.812 1 79.38 97 ASP A CA 1
ATOM 791 C C . ASP A 1 97 ? -8.141 -15.695 -13.984 1 79.38 97 ASP A C 1
ATOM 793 O O . ASP A 1 97 ? -9.32 -15.852 -13.68 1 79.38 97 ASP A O 1
ATOM 797 N N . GLU A 1 98 ? -7.57 -14.641 -14.367 1 67.31 98 GLU A N 1
ATOM 798 C CA . GLU A 1 98 ? -8.391 -13.445 -14.516 1 67.31 98 GLU A CA 1
ATOM 799 C C . GLU A 1 98 ? -9.57 -13.695 -15.453 1 67.31 98 GLU A C 1
ATOM 801 O O . GLU A 1 98 ? -10.57 -12.977 -15.406 1 67.31 98 GLU A O 1
ATOM 806 N N . ARG A 1 99 ? -9.469 -14.625 -16.422 1 61.56 99 ARG A N 1
ATOM 807 C CA . ARG A 1 99 ? -10.523 -14.922 -17.406 1 61.56 99 ARG A CA 1
ATOM 808 C C . ARG A 1 99 ? -11.758 -15.484 -16.703 1 61.56 99 ARG A C 1
ATOM 810 O O . ARG A 1 99 ? -12.859 -15.43 -17.25 1 61.56 99 ARG A O 1
ATOM 817 N N . LEU A 1 100 ? -11.562 -16.016 -15.516 1 56.09 100 LEU A N 1
ATOM 818 C CA . LEU A 1 100 ? -12.664 -16.641 -14.781 1 56.09 100 LEU A CA 1
ATOM 819 C C . LEU A 1 100 ? -13.445 -15.602 -13.992 1 56.09 100 LEU A C 1
ATOM 821 O O . LEU A 1 100 ? -14.453 -15.93 -13.352 1 56.09 100 LEU A O 1
ATOM 825 N N . SER A 1 101 ? -12.914 -14.438 -13.914 1 56.62 101 SER A N 1
ATOM 826 C CA . SER A 1 101 ? -13.734 -13.438 -13.25 1 56.62 101 SER A CA 1
ATOM 827 C C . SER A 1 101 ? -15.016 -13.156 -14.039 1 56.62 101 SER A C 1
ATOM 829 O O . SER A 1 101 ? -15.039 -13.32 -15.258 1 56.62 101 SER A O 1
ATOM 831 N N . THR A 1 102 ? -16.188 -13.25 -13.352 1 52.88 102 THR A N 1
ATOM 832 C CA . THR A 1 102 ? -17.438 -12.977 -14.055 1 52.88 102 THR A CA 1
ATOM 833 C C . THR A 1 102 ? -17.359 -11.664 -14.82 1 52.88 102 THR A C 1
ATOM 835 O O . THR A 1 102 ? -16.547 -10.789 -14.484 1 52.88 102 THR A O 1
ATOM 838 N N . VAL A 1 103 ? -17.938 -11.57 -15.977 1 50.09 103 VAL A N 1
ATOM 839 C CA . VAL A 1 103 ? -18.062 -10.359 -16.781 1 50.09 103 VAL A CA 1
ATOM 840 C C . VAL A 1 103 ? -18.344 -9.164 -15.867 1 50.09 103 VAL A C 1
ATOM 842 O O . VAL A 1 103 ? -17.797 -8.078 -16.078 1 50.09 103 VAL A O 1
ATOM 845 N N . GLU A 1 104 ? -19.078 -9.391 -14.961 1 49.28 104 GLU A N 1
ATOM 846 C CA . GLU A 1 104 ? -19.531 -8.328 -14.07 1 49.28 104 GLU A CA 1
ATOM 847 C C . GLU A 1 104 ? -18.391 -7.84 -13.172 1 49.28 104 GLU A C 1
ATOM 849 O O . GLU A 1 104 ? -18.234 -6.637 -12.969 1 49.28 104 GLU A O 1
ATOM 854 N N . ALA A 1 105 ? -17.766 -8.703 -12.641 1 51.22 105 ALA A N 1
ATOM 855 C CA . ALA A 1 105 ? -16.672 -8.312 -11.766 1 51.22 105 ALA A CA 1
ATOM 856 C C . ALA A 1 105 ? -15.57 -7.605 -12.547 1 51.22 105 ALA A C 1
ATOM 858 O O . ALA A 1 105 ? -15.008 -6.605 -12.086 1 51.22 105 ALA A O 1
ATOM 859 N N . LYS A 1 106 ? -15.305 -8.203 -13.703 1 51.38 106 LYS A N 1
ATOM 860 C CA . LYS A 1 106 ? -14.375 -7.57 -14.641 1 51.38 106 LYS A CA 1
ATOM 861 C C . LYS A 1 106 ? -14.859 -6.176 -15.031 1 51.38 106 LYS A C 1
ATOM 863 O O . LYS A 1 106 ? -14.055 -5.25 -15.164 1 51.38 106 LYS A O 1
ATOM 868 N N . SER A 1 107 ? -16.109 -6.164 -15.266 1 52.59 107 SER A N 1
ATOM 869 C CA . SER A 1 107 ? -16.703 -4.914 -15.734 1 52.59 107 SER A CA 1
ATOM 870 C C . SER A 1 107 ? -16.531 -3.805 -14.695 1 52.59 107 SER A C 1
ATOM 872 O O . SER A 1 107 ? -16.266 -2.652 -15.055 1 52.59 107 SER A O 1
ATOM 874 N N . LYS A 1 108 ? -16.797 -4.145 -13.555 1 52.12 108 LYS A N 1
ATOM 875 C CA . LYS A 1 108 ? -16.812 -3.088 -12.555 1 52.12 108 LYS A CA 1
ATOM 876 C C . LYS A 1 108 ? -15.406 -2.545 -12.305 1 52.12 108 LYS A C 1
ATOM 878 O O . LYS A 1 108 ? -15.211 -1.332 -12.195 1 52.12 108 LYS A O 1
ATOM 883 N N . LEU A 1 109 ? -14.516 -3.463 -12.133 1 53.03 109 LEU A N 1
ATOM 884 C CA . LEU A 1 109 ? -13.148 -3.023 -11.883 1 53.03 109 LEU A CA 1
ATOM 885 C C . LEU A 1 109 ? -12.43 -2.695 -13.188 1 53.03 109 LEU A C 1
ATOM 887 O O . LEU A 1 109 ? -11.633 -1.759 -13.242 1 53.03 109 LEU A O 1
ATOM 891 N N . PHE A 1 110 ? -12.828 -3.551 -14.266 1 54.34 110 PHE A N 1
ATOM 892 C CA . PHE A 1 110 ? -12.141 -3.439 -15.547 1 54.34 110 PHE A CA 1
ATOM 893 C C . PHE A 1 110 ? -12.875 -2.475 -16.469 1 54.34 110 PHE A C 1
ATOM 895 O O . PHE A 1 110 ? -12.352 -2.1 -17.516 1 54.34 110 PHE A O 1
ATOM 902 N N . LYS A 1 111 ? -14.125 -2.289 -16.062 1 53.97 111 LYS A N 1
ATOM 903 C CA . LYS A 1 111 ? -14.656 -1.303 -17 1 53.97 111 LYS A CA 1
ATOM 904 C C . LYS A 1 111 ? -13.82 -0.029 -17 1 53.97 111 LYS A C 1
ATOM 906 O O . LYS A 1 111 ? -13.234 0.328 -15.969 1 53.97 111 LYS A O 1
ATOM 911 N N . LYS A 1 112 ? -13.594 0.387 -18.219 1 54.34 112 LYS A N 1
ATOM 912 C CA . LYS A 1 112 ? -12.805 1.579 -18.531 1 54.34 112 LYS A CA 1
ATOM 913 C C . LYS A 1 112 ? -12.938 2.623 -17.422 1 54.34 112 LYS A C 1
ATOM 915 O O . LYS A 1 112 ? -11.953 3.248 -17.031 1 54.34 112 LYS A O 1
ATOM 920 N N . GLY A 1 113 ? -13.992 2.549 -16.828 1 54.38 113 GLY A N 1
ATOM 921 C CA . GLY A 1 113 ? -14.234 3.545 -15.797 1 54.38 113 GLY A CA 1
ATOM 922 C C . GLY A 1 113 ? -13.609 3.184 -14.461 1 54.38 113 GLY A C 1
ATOM 923 O O . GLY A 1 113 ? -13.133 4.059 -13.734 1 54.38 113 GLY A O 1
ATOM 924 N N . GLY A 1 114 ? -13.578 1.868 -14.203 1 60 114 GLY A N 1
ATOM 925 C CA . GLY A 1 114 ? -13.031 1.44 -12.93 1 60 114 GLY A CA 1
ATOM 926 C C . GLY A 1 114 ? -11.516 1.547 -12.859 1 60 114 GLY A C 1
ATOM 927 O O . GLY A 1 114 ? -10.969 2.059 -11.883 1 60 114 GLY A O 1
ATOM 928 N N . TYR A 1 115 ? -10.969 1.012 -13.891 1 60.41 115 TYR A N 1
ATOM 929 C CA . TYR A 1 115 ? -9.516 1.096 -13.977 1 60.41 115 TYR A CA 1
ATOM 930 C C . TYR A 1 115 ? -9.055 2.549 -13.992 1 60.41 115 TYR A C 1
ATOM 932 O O . TYR A 1 115 ? -8.078 2.904 -13.328 1 60.41 115 TYR A O 1
ATOM 940 N N . ARG A 1 116 ? -9.812 3.346 -14.711 1 64.5 116 ARG A N 1
ATOM 941 C CA . ARG A 1 116 ? -9.484 4.77 -14.758 1 64.5 116 ARG A CA 1
ATOM 942 C C . ARG A 1 116 ? -9.617 5.406 -13.375 1 64.5 116 ARG A C 1
ATOM 944 O O . ARG A 1 116 ? -8.789 6.227 -12.984 1 64.5 116 ARG A O 1
ATOM 951 N N . ALA A 1 117 ? -10.602 4.922 -12.695 1 68.81 117 ALA A N 1
ATOM 952 C CA . ALA A 1 117 ? -10.82 5.465 -11.359 1 68.81 117 ALA A CA 1
ATOM 953 C C . ALA A 1 117 ? -9.719 5.02 -10.398 1 68.81 117 ALA A C 1
ATOM 955 O O . ALA A 1 117 ? -9.242 5.809 -9.578 1 68.81 117 ALA A O 1
ATOM 956 N N . LEU A 1 118 ? -9.344 3.84 -10.586 1 69.25 118 LEU A N 1
ATOM 957 C CA . LEU A 1 118 ? -8.266 3.299 -9.766 1 69.25 118 LEU A CA 1
ATOM 958 C C . LEU A 1 118 ? -6.953 4.023 -10.055 1 69.25 118 LEU A C 1
ATOM 960 O O . LEU A 1 118 ? -6.223 4.375 -9.125 1 69.25 118 LEU A O 1
ATOM 964 N N . LYS A 1 119 ? -6.738 4.234 -11.258 1 69.56 119 LYS A N 1
ATOM 965 C CA . LYS A 1 119 ? -5.535 4.941 -11.68 1 69.56 119 LYS A CA 1
ATOM 966 C C . LYS A 1 119 ? -5.508 6.363 -11.117 1 69.56 119 LYS A C 1
ATOM 968 O O . LYS A 1 119 ? -4.48 6.816 -10.609 1 69.56 119 LYS A O 1
ATOM 973 N N . LYS A 1 120 ? -6.645 6.926 -11.203 1 69.06 120 LYS A N 1
ATOM 974 C CA . LYS A 1 120 ? -6.746 8.289 -10.703 1 69.06 120 LYS A CA 1
ATOM 975 C C . LYS A 1 120 ? -6.516 8.344 -9.195 1 69.06 120 LYS A C 1
ATOM 977 O O . LYS A 1 120 ? -5.832 9.242 -8.695 1 69.06 120 LYS A O 1
ATOM 982 N N . LYS A 1 121 ? -7.043 7.406 -8.5 1 71 121 LYS A N 1
ATOM 983 C CA . LYS A 1 121 ? -6.887 7.324 -7.047 1 71 121 LYS A CA 1
ATOM 984 C C . LYS A 1 121 ? -5.418 7.168 -6.66 1 71 121 LYS A C 1
ATOM 986 O O . LYS A 1 121 ? -4.938 7.836 -5.742 1 71 121 LYS A O 1
ATOM 991 N N . TYR A 1 122 ? -4.805 6.43 -7.402 1 69.69 122 TYR A N 1
ATOM 992 C CA . TYR A 1 122 ? -3.41 6.145 -7.09 1 69.69 122 TYR A CA 1
ATOM 993 C C . TYR A 1 122 ? -2.518 7.332 -7.426 1 69.69 122 TYR A C 1
ATOM 995 O O . TYR A 1 122 ? -1.615 7.676 -6.66 1 69.69 122 TYR A O 1
ATOM 1003 N N . ILE A 1 123 ? -2.824 7.969 -8.531 1 68.94 123 ILE A N 1
ATOM 1004 C CA . ILE A 1 123 ? -2.045 9.125 -8.945 1 68.94 123 ILE A CA 1
ATOM 1005 C C . ILE A 1 123 ? -2.188 10.242 -7.918 1 68.94 123 ILE A C 1
ATOM 1007 O O . ILE A 1 123 ? -1.215 10.93 -7.598 1 68.94 123 ILE A O 1
ATOM 1011 N N . ASN A 1 124 ? -3.352 10.266 -7.273 1 71.38 124 ASN A N 1
ATOM 1012 C CA . ASN A 1 124 ? -3.588 11.336 -6.316 1 71.38 124 ASN A CA 1
ATOM 1013 C C . ASN A 1 124 ? -2.885 11.07 -4.988 1 71.38 124 ASN A C 1
ATOM 1015 O O . ASN A 1 124 ? -2.621 11.992 -4.219 1 71.38 124 ASN A O 1
ATOM 1019 N N . SER A 1 125 ? -2.506 9.852 -4.797 1 82.69 125 SER A N 1
ATOM 1020 C CA . SER A 1 125 ? -1.84 9.5 -3.547 1 82.69 125 SER A CA 1
ATOM 1021 C C . SER A 1 125 ? -0.326 9.633 -3.672 1 82.69 125 SER A C 1
ATOM 1023 O O . SER A 1 125 ? 0.392 9.578 -2.672 1 82.69 125 SER A O 1
ATOM 1025 N N . LEU A 1 126 ? 0.153 9.93 -4.852 1 79.06 126 LEU A N 1
ATOM 1026 C CA . LEU A 1 126 ? 1.59 9.953 -5.102 1 79.06 126 LEU A CA 1
ATOM 1027 C C . LEU A 1 126 ? 2.258 11.086 -4.328 1 79.06 126 LEU A C 1
ATOM 1029 O O . LEU A 1 126 ? 3.393 10.945 -3.869 1 79.06 126 LEU A O 1
ATOM 1033 N N . SER A 1 127 ? 1.55 12.148 -4.238 1 81.56 127 SER A N 1
ATOM 1034 C CA . SER A 1 127 ? 2.111 13.258 -3.479 1 81.56 127 SER A CA 1
ATOM 1035 C C . SER A 1 127 ? 2.354 12.867 -2.025 1 81.56 127 SER A C 1
ATOM 1037 O O . SER A 1 127 ? 3.387 13.219 -1.446 1 81.56 127 SER A O 1
ATOM 1039 N N . ALA A 1 128 ? 1.435 12.109 -1.457 1 88 128 ALA A N 1
ATOM 1040 C CA . ALA A 1 128 ? 1.604 11.609 -0.094 1 88 128 ALA A CA 1
ATOM 1041 C C . ALA A 1 128 ? 2.801 10.672 0.003 1 88 128 ALA A C 1
ATOM 1043 O O . ALA A 1 128 ? 3.529 10.688 0.999 1 88 128 ALA A O 1
ATOM 1044 N N . VAL A 1 129 ? 2.98 9.945 -0.988 1 85.44 129 VAL A N 1
ATOM 1045 C CA . VAL A 1 129 ? 4.125 9.047 -1.027 1 85.44 129 VAL A CA 1
ATOM 1046 C C . VAL A 1 129 ? 5.422 9.852 -0.99 1 85.44 129 VAL A C 1
ATOM 1048 O O . VAL A 1 129 ? 6.332 9.531 -0.224 1 85.44 129 VAL A O 1
ATOM 1051 N N . VAL A 1 130 ? 5.449 10.875 -1.77 1 83.62 130 VAL A N 1
ATOM 1052 C CA . VAL A 1 130 ? 6.645 11.711 -1.847 1 83.62 130 VAL A CA 1
ATOM 1053 C C . VAL A 1 130 ? 6.91 12.359 -0.49 1 83.62 130 VAL A C 1
ATOM 1055 O O . VAL A 1 130 ? 8.047 12.383 -0.018 1 83.62 130 VAL A O 1
ATOM 1058 N N . ILE A 1 131 ? 5.938 12.766 0.137 1 87 131 ILE A N 1
ATOM 1059 C CA . ILE A 1 131 ? 6.062 13.422 1.431 1 87 131 ILE A CA 1
ATOM 1060 C C . ILE A 1 131 ? 6.566 12.43 2.473 1 87 131 ILE A C 1
ATOM 1062 O O . ILE A 1 131 ? 7.527 12.711 3.195 1 87 131 ILE A O 1
ATOM 1066 N N . LEU A 1 132 ? 5.969 11.336 2.514 1 89.81 132 LEU A N 1
ATOM 1067 C CA . LEU A 1 132 ? 6.359 10.328 3.498 1 89.81 132 LEU A CA 1
ATOM 1068 C C . LEU A 1 132 ? 7.793 9.859 3.262 1 89.81 132 LEU A C 1
ATOM 1070 O O . LEU A 1 132 ? 8.562 9.711 4.211 1 89.81 132 LEU A O 1
ATOM 1074 N N . GLN A 1 133 ? 8.102 9.664 2.031 1 85.38 133 GLN A N 1
ATOM 1075 C CA . GLN A 1 133 ? 9.461 9.234 1.704 1 85.38 133 GLN A CA 1
ATOM 1076 C C . GLN A 1 133 ? 10.484 10.289 2.107 1 85.38 133 GLN A C 1
ATOM 1078 O O . GLN A 1 133 ? 11.547 9.953 2.643 1 85.38 133 GLN A O 1
ATOM 1083 N N . SER A 1 134 ? 10.133 11.5 1.797 1 84.88 134 SER A N 1
ATOM 1084 C CA . SER A 1 134 ? 11.008 12.602 2.189 1 84.88 134 SER A CA 1
ATOM 1085 C C . SER A 1 134 ? 11.164 12.664 3.703 1 84.88 134 SER A C 1
ATOM 1087 O O . SER A 1 134 ? 12.266 12.883 4.207 1 84.88 134 SER A O 1
ATOM 1089 N N . TRP A 1 135 ? 10.148 12.469 4.406 1 88.44 135 TRP A N 1
ATOM 1090 C CA . TRP A 1 135 ? 10.18 12.477 5.867 1 88.44 135 TRP A CA 1
ATOM 1091 C C . TRP A 1 135 ? 11.062 11.352 6.398 1 88.44 135 TRP A C 1
ATOM 1093 O O . TRP A 1 135 ? 11.836 11.547 7.336 1 88.44 135 TRP A O 1
ATOM 1103 N N . PHE A 1 136 ? 10.922 10.18 5.848 1 87.25 136 PHE A N 1
ATOM 1104 C CA . PHE A 1 136 ? 11.773 9.07 6.238 1 87.25 136 PHE A CA 1
ATOM 1105 C C . PHE A 1 136 ? 13.25 9.438 6.086 1 87.25 136 PHE A C 1
ATOM 1107 O O . PHE A 1 136 ? 14.055 9.172 6.98 1 87.25 136 PHE A O 1
ATOM 1114 N N . GLU A 1 137 ? 13.477 10.055 4.977 1 83.75 137 GLU A N 1
ATOM 1115 C CA . GLU A 1 137 ? 14.867 10.352 4.656 1 83.75 137 GLU A CA 1
ATOM 1116 C C . GLU A 1 137 ? 15.398 11.508 5.508 1 83.75 137 GLU A C 1
ATOM 1118 O O . GLU A 1 137 ? 16.531 11.469 5.973 1 83.75 137 GLU A O 1
ATOM 1123 N N . ASP A 1 138 ? 14.555 12.469 5.668 1 84.38 138 ASP A N 1
ATOM 1124 C CA . ASP A 1 138 ? 15 13.719 6.27 1 84.38 138 ASP A CA 1
ATOM 1125 C C . ASP A 1 138 ? 14.891 13.664 7.793 1 84.38 138 ASP A C 1
ATOM 1127 O O . ASP A 1 138 ? 15.617 14.359 8.5 1 84.38 138 ASP A O 1
ATOM 1131 N N . VAL A 1 139 ? 13.961 12.93 8.234 1 85.06 139 VAL A N 1
ATOM 1132 C CA . VAL A 1 139 ? 13.641 13.031 9.656 1 85.06 139 VAL A CA 1
ATOM 1133 C C . VAL A 1 139 ? 13.891 11.688 10.336 1 85.06 139 VAL A C 1
ATOM 1135 O O . VAL A 1 139 ? 14.711 11.594 11.25 1 85.06 139 VAL A O 1
ATOM 1138 N N . TYR A 1 140 ? 13.32 10.68 9.836 1 87.69 140 TYR A N 1
ATOM 1139 C CA . TYR A 1 140 ? 13.375 9.406 10.547 1 87.69 140 TYR A CA 1
ATOM 1140 C C . TYR A 1 140 ? 14.789 8.836 10.547 1 87.69 140 TYR A C 1
ATOM 1142 O O . TYR A 1 140 ? 15.32 8.492 11.609 1 87.69 140 TYR A O 1
ATOM 1150 N N . LYS A 1 141 ? 15.391 8.828 9.438 1 82.06 141 LYS A N 1
ATOM 1151 C CA . LYS A 1 141 ? 16.703 8.211 9.32 1 82.06 141 LYS A CA 1
ATOM 1152 C C . LYS A 1 141 ? 17.781 9.094 9.945 1 82.06 141 LYS A C 1
ATOM 1154 O O . LYS A 1 141 ? 18.812 8.586 10.414 1 82.06 141 LYS A O 1
ATOM 1159 N N . LYS A 1 142 ? 17.531 10.273 9.938 1 81.44 142 LYS A N 1
ATOM 1160 C CA . LYS A 1 142 ? 18.516 11.18 10.516 1 81.44 142 LYS A CA 1
ATOM 1161 C C . LYS A 1 142 ? 18.453 11.156 12.039 1 81.44 142 LYS A C 1
ATOM 1163 O O . LYS A 1 142 ? 19.438 11.461 12.719 1 81.44 142 LYS A O 1
ATOM 1168 N N . ASN A 1 143 ? 17.297 10.859 12.484 1 76.38 143 ASN A N 1
ATOM 1169 C CA . ASN A 1 143 ? 17.141 10.852 13.93 1 76.38 143 ASN A CA 1
ATOM 1170 C C . ASN A 1 143 ? 17.422 9.477 14.523 1 76.38 143 ASN A C 1
ATOM 1172 O O . ASN A 1 143 ? 17.281 9.273 15.727 1 76.38 143 ASN A O 1
ATOM 1176 N N . LYS A 1 144 ? 17.797 8.531 13.68 1 66.38 144 LYS A N 1
ATOM 1177 C CA . LYS A 1 144 ? 18.266 7.219 14.125 1 66.38 144 LYS A CA 1
ATOM 1178 C C . LYS A 1 144 ? 19.797 7.184 14.211 1 66.38 144 LYS A C 1
ATOM 1180 O O . LYS A 1 144 ? 20.484 7.789 13.391 1 66.38 144 LYS A O 1
ATOM 1185 N N . MET B 1 1 ? 14.328 -3.25 17.375 1 53.06 1 MET B N 1
ATOM 1186 C CA . MET B 1 1 ? 13.555 -2.066 17.016 1 53.06 1 MET B CA 1
ATOM 1187 C C . MET B 1 1 ? 12.148 -2.453 16.562 1 53.06 1 MET B C 1
ATOM 1189 O O . MET B 1 1 ? 11.984 -3.35 15.734 1 53.06 1 MET B O 1
ATOM 1193 N N . LEU B 1 2 ? 11.039 -2.023 17.312 1 73.69 2 LEU B N 1
ATOM 1194 C CA . LEU B 1 2 ? 9.68 -2.494 17.047 1 73.69 2 LEU B CA 1
ATOM 1195 C C . LEU B 1 2 ? 9.18 -1.996 15.695 1 73.69 2 LEU B C 1
ATOM 1197 O O . LEU B 1 2 ? 9.477 -0.869 15.297 1 73.69 2 LEU B O 1
ATOM 1201 N N . ASN B 1 3 ? 8.633 -2.785 14.898 1 81.38 3 ASN B N 1
ATOM 1202 C CA . ASN B 1 3 ? 8.047 -2.424 13.609 1 81.38 3 ASN B CA 1
ATOM 1203 C C . ASN B 1 3 ? 6.934 -1.398 13.766 1 81.38 3 ASN B C 1
ATOM 1205 O O . ASN B 1 3 ? 6.012 -1.595 14.562 1 81.38 3 ASN B O 1
ATOM 1209 N N . LYS B 1 4 ? 7.238 -0.221 13.211 1 90.69 4 LYS B N 1
ATOM 1210 C CA . LYS B 1 4 ? 6.23 0.835 13.266 1 90.69 4 LYS B CA 1
ATOM 1211 C C . LYS B 1 4 ? 5.668 1.127 11.875 1 90.69 4 LYS B C 1
ATOM 1213 O O . LYS B 1 4 ? 6.402 1.099 10.883 1 90.69 4 LYS B O 1
ATOM 1218 N N . THR B 1 5 ? 4.391 1.368 11.898 1 91.31 5 THR B N 1
ATOM 1219 C CA . THR B 1 5 ? 3.695 1.742 10.672 1 91.31 5 THR B CA 1
ATOM 1220 C C . THR B 1 5 ? 3.391 3.236 10.656 1 91.31 5 THR B C 1
ATOM 1222 O O . THR B 1 5 ? 2.945 3.795 11.664 1 91.31 5 THR B O 1
ATOM 1225 N N . PHE B 1 6 ? 3.684 3.828 9.469 1 94.25 6 PHE B N 1
ATOM 1226 C CA . PHE B 1 6 ? 3.477 5.262 9.312 1 94.25 6 PHE B CA 1
ATOM 1227 C C . PHE B 1 6 ? 2.461 5.547 8.211 1 94.25 6 PHE B C 1
ATOM 1229 O O . PHE B 1 6 ? 2.49 4.91 7.152 1 94.25 6 PHE B O 1
ATOM 1236 N N . PHE B 1 7 ? 1.587 6.48 8.516 1 95.69 7 PHE B N 1
ATOM 1237 C CA . PHE B 1 7 ? 0.71 7.043 7.496 1 95.69 7 PHE B CA 1
ATOM 1238 C C . PHE B 1 7 ? 1.134 8.461 7.141 1 95.69 7 PHE B C 1
ATOM 1240 O O . PHE B 1 7 ? 1.625 9.203 7.996 1 95.69 7 PHE B O 1
ATOM 1247 N N . CYS B 1 8 ? 0.895 8.766 5.938 1 95.06 8 CYS B N 1
ATOM 1248 C CA . CYS B 1 8 ? 1.021 10.156 5.512 1 95.06 8 CYS B CA 1
ATOM 1249 C C . CYS B 1 8 ? -0.237 10.617 4.785 1 95.06 8 CYS B C 1
ATOM 1251 O O . CYS B 1 8 ? -0.796 9.883 3.971 1 95.06 8 CYS B O 1
ATOM 1253 N N . PHE B 1 9 ? -0.672 11.812 5.199 1 93.62 9 PHE B N 1
ATOM 1254 C CA . PHE B 1 9 ? -1.81 12.438 4.531 1 93.62 9 PHE B CA 1
ATOM 1255 C C . PHE B 1 9 ? -1.382 13.711 3.812 1 93.62 9 PHE B C 1
ATOM 1257 O O . PHE B 1 9 ? -0.695 14.562 4.391 1 93.62 9 PHE B O 1
ATOM 1264 N N . ASP B 1 10 ? -1.791 13.812 2.594 1 88.88 10 ASP B N 1
ATOM 1265 C CA . ASP B 1 10 ? -1.607 15.023 1.801 1 88.88 10 ASP B CA 1
ATOM 1266 C C . ASP B 1 10 ? -2.951 15.617 1.389 1 88.88 10 ASP B C 1
ATOM 1268 O O . ASP B 1 10 ? -3.641 15.07 0.524 1 88.88 10 ASP B O 1
ATOM 1272 N N . PHE B 1 11 ? -3.246 16.812 1.968 1 86.81 11 PHE B N 1
ATOM 1273 C CA . PHE B 1 11 ? -4.551 17.422 1.765 1 86.81 11 PHE B CA 1
ATOM 1274 C C . PHE B 1 11 ? -4.57 18.234 0.477 1 86.81 11 PHE B C 1
ATOM 1276 O O . PHE B 1 11 ? -3.807 19.188 0.329 1 86.81 11 PHE B O 1
ATOM 1283 N N . GLY B 1 12 ? -5.406 17.703 -0.377 1 77.12 12 GLY B N 1
ATOM 1284 C CA . GLY B 1 12 ? -5.723 18.484 -1.561 1 77.12 12 GLY B CA 1
ATOM 1285 C C . GLY B 1 12 ? -7.09 19.141 -1.495 1 77.12 12 GLY B C 1
ATOM 1286 O O . GLY B 1 12 ? -7.82 18.953 -0.519 1 77.12 12 GLY B O 1
ATOM 1287 N N . THR B 1 13 ? -7.5 19.922 -2.459 1 72.31 13 THR B N 1
ATOM 1288 C CA . THR B 1 13 ? -8.773 20.625 -2.506 1 72.31 13 THR B CA 1
ATOM 1289 C C . THR B 1 13 ? -9.938 19.641 -2.668 1 72.31 13 THR B C 1
ATOM 1291 O O . THR B 1 13 ? -11.023 19.875 -2.135 1 72.31 13 THR B O 1
ATOM 1294 N N . LYS B 1 14 ? -9.656 18.531 -3.336 1 76.44 14 LYS B N 1
ATOM 1295 C CA . LYS B 1 14 ? -10.758 17.609 -3.629 1 76.44 14 LYS B CA 1
ATOM 1296 C C . LYS B 1 14 ? -10.508 16.234 -3.01 1 76.44 14 LYS B C 1
ATOM 1298 O O . LYS B 1 14 ? -11.453 15.5 -2.74 1 76.44 14 LYS B O 1
ATOM 1303 N N . ASN B 1 15 ? -9.234 16.016 -2.758 1 82.31 15 ASN B N 1
ATOM 1304 C CA . ASN B 1 15 ? -8.875 14.68 -2.312 1 82.31 15 ASN B CA 1
ATOM 1305 C C . ASN B 1 15 ? -7.758 14.719 -1.269 1 82.31 15 ASN B C 1
ATOM 1307 O O . ASN B 1 15 ? -6.961 15.656 -1.24 1 82.31 15 ASN B O 1
ATOM 1311 N N . ILE B 1 16 ? -7.855 13.727 -0.414 1 88.56 16 ILE B N 1
ATOM 1312 C CA . ILE B 1 16 ? -6.746 13.5 0.507 1 88.56 16 ILE B CA 1
ATOM 1313 C C . ILE B 1 16 ? -5.957 12.266 0.07 1 88.56 16 ILE B C 1
ATOM 1315 O O . ILE B 1 16 ? -6.488 11.156 0.055 1 88.56 16 ILE B O 1
ATOM 1319 N N . GLY B 1 17 ? -4.73 12.477 -0.295 1 88.81 17 GLY B N 1
ATOM 1320 C CA . GLY B 1 17 ? -3.855 11.352 -0.575 1 88.81 17 GLY B CA 1
ATOM 1321 C C . GLY B 1 17 ? -3.332 10.672 0.678 1 88.81 17 GLY B C 1
ATOM 1322 O O . GLY B 1 17 ? -3.027 11.344 1.668 1 88.81 17 GLY B O 1
ATOM 1323 N N . VAL B 1 18 ? -3.273 9.344 0.607 1 91.19 18 VAL B N 1
ATOM 1324 C CA . VAL B 1 18 ? -2.783 8.602 1.764 1 91.19 18 VAL B CA 1
ATOM 1325 C C . VAL B 1 18 ? -1.645 7.676 1.339 1 91.19 18 VAL B C 1
ATOM 1327 O O . VAL B 1 18 ? -1.753 6.969 0.334 1 91.19 18 VAL B O 1
ATOM 1330 N N . ALA B 1 19 ? -0.617 7.758 2.059 1 89.75 19 ALA B N 1
ATOM 1331 C CA . ALA B 1 19 ? 0.513 6.852 1.861 1 89.75 19 ALA B CA 1
ATOM 1332 C C . ALA B 1 19 ? 0.834 6.09 3.143 1 89.75 19 ALA B C 1
ATOM 1334 O O . ALA B 1 19 ? 0.438 6.504 4.234 1 89.75 19 ALA B O 1
ATOM 1335 N N . ILE B 1 20 ? 1.497 4.992 2.932 1 88.56 20 ILE B N 1
ATOM 1336 C CA . ILE B 1 20 ? 1.846 4.133 4.059 1 88.56 20 ILE B CA 1
ATOM 1337 C C . ILE B 1 20 ? 3.303 3.691 3.941 1 88.56 20 ILE B C 1
ATOM 1339 O O . ILE B 1 20 ? 3.836 3.574 2.836 1 88.56 20 ILE B O 1
ATOM 1343 N N . GLY B 1 21 ? 3.979 3.547 5.145 1 85.88 21 GLY B N 1
ATOM 1344 C CA . GLY B 1 21 ? 5.332 3.016 5.211 1 85.88 21 GLY B CA 1
ATOM 1345 C C . GLY B 1 21 ? 5.668 2.414 6.562 1 85.88 21 GLY B C 1
ATOM 1346 O O . GLY B 1 21 ? 4.941 2.615 7.535 1 85.88 21 GLY B O 1
ATOM 1347 N N . GLN B 1 22 ? 6.707 1.644 6.523 1 83.31 22 GLN B N 1
ATOM 1348 C CA . GLN B 1 22 ? 7.215 1.054 7.758 1 83.31 22 GLN B CA 1
ATOM 1349 C C . GLN B 1 22 ? 8.68 1.427 7.984 1 83.31 22 GLN B C 1
ATOM 1351 O O . GLN B 1 22 ? 9.422 1.642 7.027 1 83.31 22 GLN B O 1
ATOM 1356 N N . ASN B 1 23 ? 9.023 1.395 9.289 1 84.62 23 ASN B N 1
ATOM 1357 C CA . ASN B 1 23 ? 10.352 1.884 9.641 1 84.62 23 ASN B CA 1
ATOM 1358 C C . ASN B 1 23 ? 11.43 0.874 9.281 1 84.62 23 ASN B C 1
ATOM 1360 O O . ASN B 1 23 ? 12.609 1.226 9.188 1 84.62 23 ASN B O 1
ATOM 1364 N N . ILE B 1 24 ? 11.039 -0.287 9.086 1 72.88 24 ILE B N 1
ATOM 1365 C CA . ILE B 1 24 ? 12.039 -1.31 8.789 1 72.88 24 ILE B CA 1
ATOM 1366 C C . ILE B 1 24 ? 12.688 -1.024 7.441 1 72.88 24 ILE B C 1
ATOM 1368 O O . ILE B 1 24 ? 13.914 -1.025 7.324 1 72.88 24 ILE B O 1
ATOM 1372 N N . ILE B 1 25 ? 11.852 -0.685 6.414 1 68.19 25 ILE B N 1
ATOM 1373 C CA . ILE B 1 25 ? 12.406 -0.509 5.074 1 68.19 25 ILE B CA 1
ATOM 1374 C C . ILE B 1 25 ? 12.367 0.968 4.691 1 68.19 25 ILE B C 1
ATOM 1376 O O . ILE B 1 25 ? 13.062 1.393 3.762 1 68.19 25 ILE B O 1
ATOM 1380 N N . CYS B 1 26 ? 11.641 1.756 5.312 1 80.5 26 CYS B N 1
ATOM 1381 C CA . CYS B 1 26 ? 11.508 3.191 5.09 1 80.5 26 CYS B CA 1
ATOM 1382 C C . CYS B 1 26 ? 11.172 3.49 3.635 1 80.5 26 CYS B C 1
ATOM 1384 O O . CYS B 1 26 ? 11.789 4.355 3.014 1 80.5 26 CYS B O 1
ATOM 1386 N N . ILE B 1 27 ? 10.32 2.676 3.098 1 74.88 27 ILE B N 1
ATOM 1387 C CA . ILE B 1 27 ? 9.789 2.918 1.761 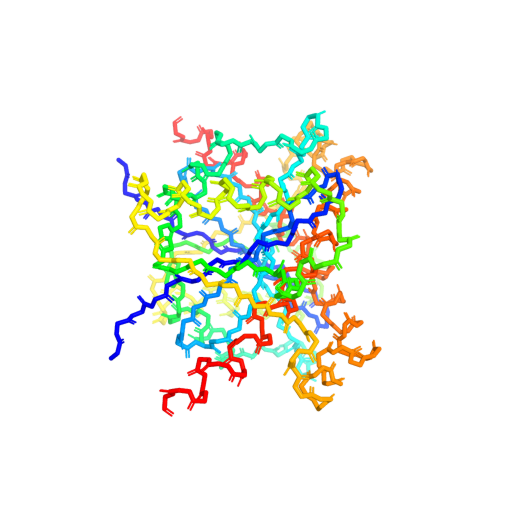1 74.88 27 ILE B CA 1
ATOM 1388 C C . ILE B 1 27 ? 8.312 3.293 1.853 1 74.88 27 ILE B C 1
ATOM 1390 O O . ILE B 1 27 ? 7.523 2.584 2.48 1 74.88 27 ILE B O 1
ATOM 1394 N N . ALA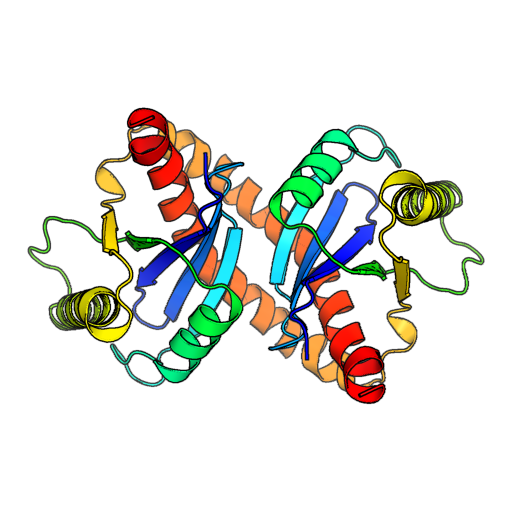 B 1 28 ? 8.07 4.395 1.248 1 85 28 ALA B N 1
ATOM 1395 C CA . ALA B 1 28 ? 6.691 4.859 1.223 1 85 28 ALA B CA 1
ATOM 1396 C C . ALA B 1 28 ? 5.934 4.266 0.04 1 85 28 ALA B C 1
ATOM 1398 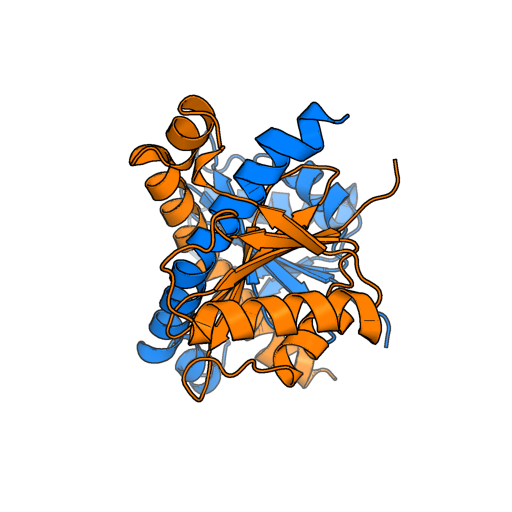O O . ALA B 1 28 ? 6.473 4.164 -1.064 1 85 28 ALA B O 1
ATOM 1399 N N . ASN B 1 29 ? 4.664 3.879 0.328 1 78.81 29 ASN B N 1
ATOM 1400 C CA . ASN B 1 29 ? 3.795 3.307 -0.697 1 78.81 29 ASN B CA 1
ATOM 1401 C C . ASN B 1 29 ? 2.438 4 -0.731 1 78.81 29 ASN B C 1
ATOM 1403 O O . ASN B 1 29 ? 1.95 4.473 0.297 1 78.81 29 ASN B O 1
ATOM 1407 N N . PRO B 1 30 ? 1.91 4.031 -2.012 1 80.69 30 PRO B N 1
ATOM 1408 C CA . PRO B 1 30 ? 0.543 4.555 -2.059 1 80.69 30 PRO B CA 1
ATOM 1409 C C . PRO B 1 30 ? -0.469 3.623 -1.396 1 80.69 30 PRO B C 1
ATOM 1411 O O . PRO B 1 30 ? -0.345 2.4 -1.498 1 80.69 30 PRO B O 1
ATOM 1414 N N . LEU B 1 31 ? -1.352 4.184 -0.666 1 82.44 31 LEU B N 1
ATOM 1415 C CA . LEU B 1 31 ? -2.385 3.367 -0.035 1 82.44 31 LEU B CA 1
ATOM 1416 C C . LEU B 1 31 ? -3.744 3.619 -0.678 1 82.44 31 LEU B C 1
ATOM 1418 O O . LEU B 1 31 ? -4.379 2.691 -1.18 1 82.44 31 LEU B O 1
ATOM 1422 N N . THR B 1 32 ? -4.23 4.887 -0.575 1 81.5 32 THR B N 1
ATOM 1423 C CA . THR B 1 32 ? -5.523 5.23 -1.158 1 81.5 32 THR B CA 1
ATOM 1424 C C . THR B 1 32 ? -5.691 6.746 -1.248 1 81.5 32 THR B C 1
ATOM 1426 O O . THR B 1 32 ? -4.77 7.496 -0.923 1 81.5 32 THR B O 1
ATOM 1429 N N . THR B 1 33 ? -6.824 7.09 -1.882 1 84.62 33 THR B N 1
ATOM 1430 C CA . THR B 1 33 ? -7.277 8.477 -1.873 1 84.62 33 THR B CA 1
ATOM 1431 C C . THR B 1 33 ? -8.664 8.586 -1.236 1 84.62 33 THR B C 1
ATOM 1433 O O . THR B 1 33 ? -9.539 7.762 -1.494 1 84.62 33 THR B O 1
ATOM 1436 N N . ILE B 1 34 ? -8.75 9.57 -0.37 1 85.31 34 ILE B N 1
ATOM 1437 C CA . ILE B 1 34 ? -10.039 9.805 0.274 1 85.31 34 ILE B CA 1
ATOM 1438 C C . ILE B 1 34 ? -10.719 11.023 -0.354 1 85.31 34 ILE B C 1
ATOM 1440 O O . ILE B 1 34 ? -10.203 12.141 -0.269 1 85.31 34 ILE B O 1
ATOM 1444 N N . GLN B 1 35 ? -11.758 10.703 -1.033 1 80.25 35 GLN B N 1
ATOM 1445 C CA . GLN B 1 35 ? -12.492 11.789 -1.669 1 80.25 35 GLN B CA 1
ATOM 1446 C C . GLN B 1 35 ? -13.305 12.578 -0.645 1 80.25 35 GLN B C 1
ATOM 1448 O O . GLN B 1 35 ? -13.898 12 0.264 1 80.25 35 GLN B O 1
ATOM 1453 N N . SER B 1 36 ? -13.188 13.914 -0.706 1 69.81 36 SER B N 1
ATOM 1454 C CA . SER B 1 36 ? -14.023 14.766 0.136 1 69.81 36 SER B CA 1
ATOM 1455 C C . SER B 1 36 ? -15.328 15.133 -0.562 1 69.81 36 SER B C 1
ATOM 1457 O O . SER B 1 36 ? -15.328 15.5 -1.738 1 69.81 36 SER B O 1
ATOM 1459 N N . LYS B 1 37 ? -16.547 14.578 -0.031 1 64.31 37 LYS B N 1
ATOM 1460 C CA . LYS B 1 37 ? -17.844 14.93 -0.625 1 64.31 37 LYS B CA 1
ATOM 1461 C C . LYS B 1 37 ? -17.984 16.438 -0.771 1 64.31 37 LYS B C 1
ATOM 1463 O O . LYS B 1 37 ? -18.562 16.922 -1.754 1 64.31 37 LYS B O 1
ATOM 1468 N N . LYS B 1 38 ? -17.719 17.219 0.202 1 63.97 38 LYS B N 1
ATOM 1469 C CA . LYS B 1 38 ? -17.719 18.688 0.184 1 63.97 38 LYS B CA 1
ATOM 1470 C C . LYS B 1 38 ? -16.328 19.234 0.483 1 63.97 38 LYS B C 1
ATOM 1472 O O . LYS B 1 38 ? -15.523 18.578 1.146 1 63.97 38 LYS B O 1
ATOM 1477 N N . LYS B 1 39 ? -16.109 20.328 -0.075 1 63.78 39 LYS B N 1
ATOM 1478 C CA . LYS B 1 39 ? -14.828 20.984 0.151 1 63.78 39 LYS B CA 1
ATOM 1479 C C . LYS B 1 39 ? -14.492 21.047 1.64 1 63.78 39 LYS B C 1
ATOM 1481 O O . LYS B 1 39 ? -15.32 21.453 2.449 1 63.78 39 LYS B O 1
ATOM 1486 N N . ASN B 1 40 ? -13.367 20.547 2.021 1 63.22 40 ASN B N 1
ATOM 1487 C CA . ASN B 1 40 ? -12.812 20.656 3.367 1 63.22 40 ASN B CA 1
ATOM 1488 C C . ASN B 1 40 ? -13.562 19.75 4.348 1 63.22 40 ASN B C 1
ATOM 1490 O O . ASN B 1 40 ? -13.695 20.078 5.527 1 63.22 40 ASN B O 1
ATOM 1494 N N . HIS B 1 41 ? -14.273 18.781 3.775 1 79.94 41 HIS B N 1
ATOM 1495 C CA . HIS B 1 41 ? -14.891 17.797 4.664 1 79.94 41 HIS B CA 1
ATOM 1496 C C . HIS B 1 41 ? -14.109 16.484 4.684 1 79.94 41 HIS B C 1
ATOM 1498 O O . HIS B 1 41 ? -13.656 16.016 3.637 1 79.94 41 HIS B O 1
ATOM 1504 N N . ILE B 1 42 ? -13.883 16.109 5.875 1 84.06 42 ILE B N 1
ATOM 1505 C CA . ILE B 1 42 ? -13.094 14.891 6.059 1 84.06 42 ILE B CA 1
ATOM 1506 C C . ILE B 1 42 ? -14.023 13.688 6.152 1 84.06 42 ILE B C 1
ATOM 1508 O O . ILE B 1 42 ? -15 13.703 6.91 1 84.06 42 ILE B O 1
ATOM 1512 N N . ASN B 1 43 ? -13.812 12.695 5.383 1 87.75 43 ASN B N 1
ATOM 1513 C CA . ASN B 1 43 ? -14.523 11.422 5.484 1 87.75 43 ASN B CA 1
ATOM 1514 C C . ASN B 1 43 ? -13.953 10.547 6.594 1 87.75 43 ASN B C 1
ATOM 1516 O O . ASN B 1 43 ? -13.18 9.625 6.328 1 87.75 43 ASN B O 1
ATOM 1520 N N . TRP B 1 44 ? -14.445 10.695 7.797 1 89.25 44 TRP B N 1
ATOM 1521 C CA . TRP B 1 44 ? -13.898 10.039 8.977 1 89.25 44 TRP B CA 1
ATOM 1522 C C . TRP B 1 44 ? -14.211 8.547 8.961 1 89.25 44 TRP B C 1
ATOM 1524 O O . TRP B 1 44 ? -13.453 7.738 9.508 1 89.25 44 TRP B O 1
ATOM 1534 N N . ILE B 1 45 ? -15.281 8.203 8.312 1 85.56 45 ILE B N 1
ATOM 1535 C CA . ILE B 1 45 ? -15.641 6.793 8.242 1 85.56 45 ILE B CA 1
ATOM 1536 C C . ILE B 1 45 ? -14.555 6.02 7.5 1 85.56 45 ILE B C 1
ATOM 1538 O O . ILE B 1 45 ? -14.078 4.988 7.98 1 85.56 45 ILE B O 1
ATOM 1542 N N . LYS B 1 46 ? -14.188 6.57 6.457 1 84.94 46 LYS B N 1
ATOM 1543 C CA . LYS B 1 46 ? -13.133 5.926 5.672 1 84.94 46 LYS B CA 1
ATOM 1544 C C . LYS B 1 46 ? -11.812 5.914 6.426 1 84.94 46 LYS B C 1
ATOM 1546 O O . LYS B 1 46 ? -11.086 4.914 6.41 1 84.94 46 LYS B O 1
ATOM 1551 N N . ILE B 1 47 ? -11.523 6.961 7.074 1 90.19 47 ILE B N 1
ATOM 1552 C CA . ILE B 1 47 ? -10.281 7.074 7.828 1 90.19 47 ILE B CA 1
ATOM 1553 C C . ILE B 1 47 ? -10.266 6.055 8.961 1 90.19 47 ILE B C 1
ATOM 1555 O O . ILE B 1 47 ? -9.273 5.355 9.164 1 90.19 47 ILE B O 1
ATOM 1559 N N . GLN B 1 48 ? -11.352 5.938 9.609 1 88.69 48 GLN B N 1
ATOM 1560 C CA . GLN B 1 48 ? -11.453 4.992 10.711 1 88.69 48 GLN B CA 1
ATOM 1561 C C . GLN B 1 48 ? -11.266 3.557 10.227 1 88.69 48 GLN B C 1
ATOM 1563 O O . GLN B 1 48 ? -10.641 2.744 10.906 1 88.69 48 GLN B O 1
ATOM 1568 N N . HIS B 1 49 ? -11.82 3.361 9.102 1 82.75 49 HIS B N 1
ATOM 1569 C CA . HIS B 1 49 ? -11.648 2.035 8.523 1 82.75 49 HIS B CA 1
ATOM 1570 C C . HIS B 1 49 ? -10.172 1.736 8.258 1 82.75 49 HIS B C 1
ATOM 1572 O O . HIS B 1 49 ? -9.688 0.656 8.602 1 82.75 49 HIS B O 1
ATOM 1578 N N . LEU B 1 50 ? -9.461 2.652 7.727 1 84.75 50 LEU B N 1
ATOM 1579 C CA . LEU B 1 50 ? -8.039 2.488 7.449 1 84.75 50 LEU B CA 1
ATOM 1580 C C . LEU B 1 50 ? -7.254 2.264 8.742 1 84.75 50 LEU B C 1
ATOM 1582 O O . LEU B 1 50 ? -6.367 1.413 8.797 1 84.75 50 LEU B O 1
ATOM 1586 N N . LEU B 1 51 ? -7.629 2.977 9.75 1 89.69 51 LEU B N 1
ATOM 1587 C CA . LEU B 1 51 ? -6.918 2.893 11.016 1 89.69 51 LEU B CA 1
ATOM 1588 C C . LEU B 1 51 ? -7.133 1.531 11.672 1 89.69 51 LEU B C 1
ATOM 1590 O O . LEU B 1 51 ? -6.219 0.983 12.297 1 89.69 51 LEU B O 1
ATOM 1594 N N . LYS B 1 52 ? -8.305 1.069 11.5 1 84 52 LYS B N 1
ATOM 1595 C CA . LYS B 1 52 ? -8.633 -0.23 12.078 1 84 52 LYS B CA 1
ATOM 1596 C C . LYS B 1 52 ? -7.859 -1.351 11.391 1 84 52 LYS B C 1
ATOM 1598 O O . LYS B 1 52 ? -7.387 -2.281 12.047 1 84 52 LYS B O 1
ATOM 1603 N N . ILE B 1 53 ? -7.715 -1.098 10.156 1 75.81 53 ILE B N 1
ATOM 1604 C CA . ILE B 1 53 ? -7.113 -2.152 9.352 1 75.81 53 ILE B CA 1
ATOM 1605 C C . ILE B 1 53 ? -5.594 -2.123 9.516 1 75.81 53 ILE B C 1
ATOM 1607 O O . ILE B 1 53 ? -4.965 -3.162 9.727 1 75.81 53 ILE B O 1
ATOM 1611 N N . TRP B 1 54 ? -4.977 -0.96 9.43 1 80.75 54 TRP B N 1
ATOM 1612 C CA . TRP B 1 54 ? -3.527 -0.879 9.297 1 80.75 54 TRP B CA 1
ATOM 1613 C C . TRP B 1 54 ? -2.877 -0.5 10.625 1 80.75 54 TRP B C 1
ATOM 1615 O O . TRP B 1 54 ? -1.672 -0.683 10.805 1 80.75 54 TRP B O 1
ATOM 1625 N N . GLN B 1 55 ? -3.604 0.126 11.492 1 87.88 55 GLN B N 1
ATOM 1626 C CA . GLN B 1 55 ? -3.17 0.48 12.844 1 87.88 55 GLN B CA 1
ATOM 1627 C C . GLN B 1 55 ? -1.817 1.188 12.82 1 87.88 55 GLN B C 1
ATOM 1629 O O . GLN B 1 55 ? -0.85 0.711 13.414 1 87.88 55 GLN B O 1
ATOM 1634 N N . PRO B 1 56 ? -1.783 2.301 12.195 1 93.38 56 PRO B N 1
ATOM 1635 C CA . PRO B 1 56 ? -0.513 3.029 12.172 1 93.38 56 PRO B CA 1
ATOM 1636 C C . PRO B 1 56 ? -0.103 3.531 13.555 1 93.38 56 PRO B C 1
ATOM 1638 O O . PRO B 1 56 ? -0.963 3.822 14.391 1 93.38 56 PRO B O 1
ATOM 1641 N N . ASN B 1 57 ? 1.18 3.646 13.672 1 95.56 57 ASN B N 1
ATOM 1642 C CA . ASN B 1 57 ? 1.747 4.133 14.93 1 95.56 57 ASN B CA 1
ATOM 1643 C C . ASN B 1 57 ? 1.968 5.645 14.891 1 95.56 57 ASN B C 1
ATOM 1645 O O . ASN B 1 57 ? 2.023 6.289 15.945 1 95.56 57 ASN B O 1
ATOM 1649 N N . HIS B 1 58 ? 2.186 6.195 13.688 1 96.25 58 HIS B N 1
ATOM 1650 C CA . HIS B 1 58 ? 2.482 7.613 13.508 1 96.25 58 HIS B CA 1
ATOM 1651 C C . HIS B 1 58 ? 1.83 8.156 12.242 1 96.25 58 HIS B C 1
ATOM 1653 O O . HIS B 1 58 ? 1.738 7.453 11.234 1 96.25 58 HIS B O 1
ATOM 1659 N N . ILE B 1 59 ? 1.498 9.461 12.391 1 97 59 ILE B N 1
ATOM 1660 C CA . ILE B 1 59 ? 0.883 10.133 11.25 1 97 59 ILE B CA 1
ATOM 1661 C C . ILE B 1 59 ? 1.746 11.312 10.82 1 97 59 ILE B C 1
ATOM 1663 O O . ILE B 1 59 ? 2.15 12.133 11.656 1 97 59 ILE B O 1
ATOM 1667 N N . ILE B 1 60 ? 2.027 11.352 9.508 1 95.62 60 ILE B N 1
ATOM 1668 C CA . ILE B 1 60 ? 2.686 12.508 8.914 1 95.62 60 ILE B CA 1
ATOM 1669 C C . ILE B 1 60 ? 1.692 13.273 8.047 1 95.62 60 ILE B C 1
ATOM 1671 O O . ILE B 1 60 ? 0.948 12.68 7.266 1 95.62 60 ILE B O 1
ATOM 1675 N N . ILE B 1 61 ? 1.66 14.555 8.266 1 94.06 61 ILE B N 1
ATOM 1676 C CA . ILE B 1 61 ? 0.826 15.398 7.422 1 94.06 61 ILE B CA 1
ATOM 1677 C C . ILE B 1 61 ? 1.704 16.375 6.637 1 94.06 61 ILE B C 1
ATOM 1679 O O . ILE B 1 61 ? 2.508 17.109 7.223 1 94.06 61 ILE B O 1
ATOM 1683 N N . GLY B 1 62 ? 1.564 16.281 5.328 1 88.94 62 GLY B N 1
ATOM 1684 C CA . GLY B 1 62 ? 2.229 17.281 4.512 1 88.94 62 GLY B CA 1
ATOM 1685 C C . GLY B 1 62 ? 1.629 18.672 4.66 1 88.94 62 GLY B C 1
ATOM 1686 O O . GLY B 1 62 ? 0.476 18.891 4.285 1 88.94 62 GLY B O 1
ATOM 1687 N N . TYR B 1 63 ? 2.365 19.609 5.238 1 79.25 63 TYR B N 1
ATOM 1688 C CA . TYR B 1 63 ? 1.805 20.938 5.461 1 79.25 63 TYR B CA 1
ATOM 1689 C C . TYR B 1 63 ? 2.904 21.953 5.754 1 79.25 63 TYR B C 1
ATOM 1691 O O . TYR B 1 63 ? 3.76 21.719 6.609 1 79.25 63 TYR B O 1
ATOM 1699 N N . PRO B 1 64 ? 2.768 23.047 4.816 1 68.88 64 PRO B N 1
ATOM 1700 C CA . PRO B 1 64 ? 3.77 24.078 5.09 1 68.88 64 PRO B CA 1
ATOM 1701 C C . PRO B 1 64 ? 3.637 24.688 6.488 1 68.88 64 PRO B C 1
ATOM 1703 O O . PRO B 1 64 ? 2.52 24.906 6.965 1 68.88 64 PRO B O 1
ATOM 1706 N N . MET B 1 65 ? 4.641 24.719 7.223 1 63.25 65 MET B N 1
ATOM 1707 C CA . MET B 1 65 ? 4.652 25.203 8.594 1 63.25 65 MET B CA 1
ATOM 1708 C C . MET B 1 65 ? 4.215 26.672 8.648 1 63.25 65 MET B C 1
ATOM 1710 O O . MET B 1 65 ? 3.619 27.109 9.633 1 63.25 65 MET B O 1
ATOM 1714 N N . ASN B 1 66 ? 4.645 27.422 7.684 1 61.53 66 ASN B N 1
ATOM 1715 C CA . ASN B 1 66 ? 4.25 28.828 7.699 1 61.53 66 ASN B CA 1
ATOM 1716 C C . ASN B 1 66 ? 2.873 29.031 7.074 1 61.53 66 ASN B C 1
ATOM 1718 O O . ASN B 1 66 ? 2.764 29.344 5.887 1 61.53 66 ASN B O 1
ATOM 1722 N N . MET B 1 67 ? 1.964 28.594 7.766 1 58.72 67 MET B N 1
ATOM 1723 C CA . MET B 1 67 ? 0.579 28.625 7.305 1 58.72 67 MET B CA 1
ATOM 1724 C C . MET B 1 67 ? 0.103 30.062 7.102 1 58.72 67 MET B C 1
ATOM 1726 O O . MET B 1 67 ? -1.101 30.312 7.039 1 58.72 67 MET B O 1
ATOM 1730 N N . ASP B 1 68 ? 1.045 30.922 6.832 1 57.31 68 ASP B N 1
ATOM 1731 C CA . ASP B 1 68 ? 0.634 32.281 6.504 1 57.31 68 ASP B CA 1
ATOM 1732 C C . ASP B 1 68 ? 0.275 32.406 5.027 1 57.31 68 ASP B C 1
ATOM 1734 O O . ASP B 1 68 ? 1.065 32.031 4.156 1 57.31 68 ASP B O 1
ATOM 1738 N N . GLY B 1 69 ? -1.104 32.344 4.715 1 60.97 69 GLY B N 1
ATOM 1739 C CA . GLY B 1 69 ? -1.621 32.656 3.393 1 60.97 69 GLY B CA 1
ATOM 1740 C C . GLY B 1 69 ? -2.336 31.484 2.746 1 60.97 69 GLY B C 1
ATOM 1741 O O . GLY B 1 69 ? -2.744 31.578 1.585 1 60.97 69 GLY B O 1
ATOM 1742 N N . THR B 1 70 ? -2.236 30.484 3.404 1 60.84 70 THR B N 1
ATOM 1743 C CA . THR B 1 70 ? -2.961 29.359 2.84 1 60.84 70 THR B CA 1
ATOM 1744 C C . THR B 1 70 ? -4.465 29.516 3.041 1 60.84 70 THR B C 1
ATOM 1746 O O . THR B 1 70 ? -4.902 30.406 3.775 1 60.84 70 THR B O 1
ATOM 1749 N N . ASP B 1 71 ? -5.207 28.875 2.156 1 69.56 71 ASP B N 1
ATOM 1750 C CA . ASP B 1 71 ? -6.652 28.781 2.309 1 69.56 71 ASP B CA 1
ATOM 1751 C C . ASP B 1 71 ? -7.035 28.422 3.742 1 69.56 71 ASP B C 1
ATOM 1753 O O . ASP B 1 71 ? -6.676 27.344 4.23 1 69.56 71 ASP B O 1
ATOM 1757 N N . GLN B 1 72 ? -7.582 29.453 4.379 1 75 72 GLN B N 1
ATOM 1758 C CA . GLN B 1 72 ? -7.957 29.328 5.781 1 75 72 GLN B CA 1
ATOM 1759 C C . GLN B 1 72 ? -8.805 28.078 6.02 1 75 72 GLN B C 1
ATOM 1761 O O . GLN B 1 72 ? -8.68 27.422 7.051 1 75 72 GLN B O 1
ATOM 1766 N N . ARG B 1 73 ? -9.617 27.812 5.094 1 78.31 73 ARG B N 1
ATOM 1767 C CA . ARG B 1 73 ? -10.508 26.672 5.254 1 78.31 73 ARG B CA 1
ATOM 1768 C C . ARG B 1 73 ? -9.711 25.359 5.262 1 78.31 73 ARG B C 1
ATOM 1770 O O . ARG B 1 73 ? -9.969 24.484 6.082 1 78.31 73 ARG B O 1
ATOM 1777 N N . LEU B 1 74 ? -8.758 25.25 4.441 1 80.06 74 LEU B N 1
ATOM 1778 C CA . LEU B 1 74 ? -7.922 24.062 4.375 1 80.06 74 LEU B CA 1
ATOM 1779 C C . LEU B 1 74 ? -7.059 23.938 5.625 1 80.06 74 LEU B C 1
ATOM 1781 O O . LEU B 1 74 ? -6.914 22.828 6.176 1 80.06 74 LEU B O 1
ATOM 1785 N N . THR B 1 75 ? -6.621 25.031 6.023 1 82.69 75 THR B N 1
ATOM 1786 C CA . THR B 1 75 ? -5.785 25.031 7.219 1 82.69 75 THR B CA 1
ATOM 1787 C C . THR B 1 75 ? -6.578 24.562 8.43 1 82.69 75 THR B C 1
ATOM 1789 O O . THR B 1 75 ? -6.082 23.766 9.234 1 82.69 75 THR B O 1
ATOM 1792 N N . ASP B 1 76 ? -7.758 25.016 8.477 1 85.06 76 ASP B N 1
ATOM 1793 C CA . ASP B 1 76 ? -8.625 24.625 9.586 1 85.06 76 ASP B CA 1
ATOM 1794 C C . ASP B 1 76 ? -8.93 23.125 9.531 1 85.06 76 ASP B C 1
ATOM 1796 O O . ASP B 1 76 ? -8.914 22.453 10.562 1 85.06 76 ASP B O 1
ATOM 1800 N N . CYS B 1 77 ? -9.156 22.688 8.391 1 85.31 77 CYS B N 1
ATOM 1801 C CA . CYS B 1 77 ? -9.453 21.281 8.188 1 85.31 77 CYS B CA 1
ATOM 1802 C C . CYS B 1 77 ? -8.281 20.406 8.633 1 85.31 77 CYS B C 1
ATOM 1804 O O . CYS B 1 77 ? -8.469 19.422 9.336 1 85.31 77 CYS B O 1
ATOM 1806 N N . VAL B 1 78 ? -7.117 20.828 8.328 1 88.88 78 VAL B N 1
ATOM 1807 C CA . VAL B 1 78 ? -5.906 20.078 8.641 1 88.88 78 VAL B CA 1
ATOM 1808 C C . VAL B 1 78 ? -5.668 20.094 10.148 1 88.88 78 VAL B C 1
ATOM 1810 O O . VAL B 1 78 ? -5.289 19.078 10.727 1 88.88 78 VAL B O 1
ATOM 1813 N N . LYS B 1 79 ? -5.918 21.172 10.727 1 88.75 79 LYS B N 1
ATOM 1814 C CA . LYS B 1 79 ? -5.73 21.297 12.172 1 88.75 79 LYS B CA 1
ATOM 1815 C C . LYS B 1 79 ? -6.707 20.391 12.922 1 88.75 79 LYS B C 1
ATOM 1817 O O . LYS B 1 79 ? -6.324 19.719 13.883 1 88.75 79 LYS B O 1
ATOM 1822 N N . ILE B 1 80 ? -7.918 20.406 12.477 1 89.81 80 ILE B N 1
ATOM 1823 C CA . ILE B 1 80 ? -8.93 19.562 13.094 1 89.81 80 ILE B CA 1
ATOM 1824 C C . ILE B 1 80 ? -8.547 18.094 12.922 1 89.81 80 ILE B C 1
ATOM 1826 O O . ILE B 1 80 ? -8.672 17.297 13.852 1 89.81 80 ILE B O 1
ATOM 1830 N N . PHE B 1 81 ? -8.07 17.859 11.781 1 92.38 81 PHE B N 1
ATOM 1831 C CA . PHE B 1 81 ? -7.629 16.516 11.453 1 92.38 81 PHE B CA 1
ATOM 1832 C C . PHE B 1 81 ? -6.523 16.062 12.398 1 92.38 81 PHE B C 1
ATOM 1834 O O . PHE B 1 81 ? -6.621 14.992 13.016 1 92.38 81 PHE B O 1
ATOM 1841 N N . ALA B 1 82 ? -5.562 16.844 12.484 1 93.44 82 ALA B N 1
ATOM 1842 C CA . ALA B 1 82 ? -4.422 16.516 13.336 1 93.44 82 ALA B CA 1
ATOM 1843 C C . ALA B 1 82 ? -4.848 16.375 14.797 1 93.44 82 ALA B C 1
ATOM 1845 O O . ALA B 1 82 ? -4.434 15.438 15.477 1 93.44 82 ALA B O 1
ATOM 1846 N N . LYS B 1 83 ? -5.645 17.234 15.242 1 93.38 83 LYS B N 1
ATOM 1847 C CA . LYS B 1 83 ? -6.129 17.219 16.625 1 93.38 83 LYS B CA 1
ATOM 1848 C C . LYS B 1 83 ? -6.926 15.945 16.906 1 93.38 83 LYS B C 1
ATOM 1850 O O . LYS B 1 83 ? -6.77 15.336 17.969 1 93.38 83 LYS B O 1
ATOM 1855 N N . THR B 1 84 ? -7.75 15.547 15.992 1 92.75 84 THR B N 1
ATOM 1856 C CA . THR B 1 84 ? -8.57 14.352 16.156 1 92.75 84 THR B CA 1
ATOM 185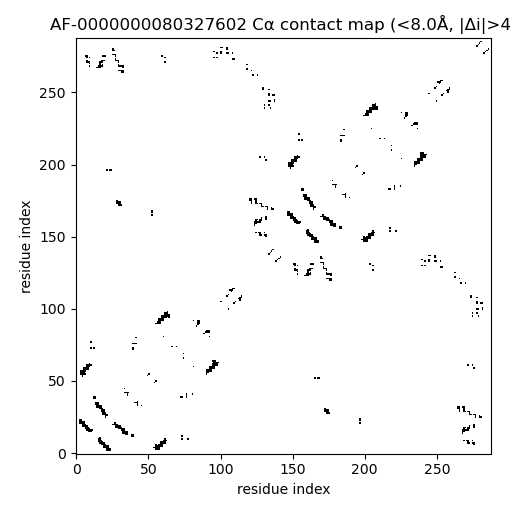7 C C . THR B 1 84 ? -7.695 13.102 16.281 1 92.75 84 THR B C 1
ATOM 1859 O O . THR B 1 84 ? -7.953 12.234 17.109 1 92.75 84 THR B O 1
ATOM 186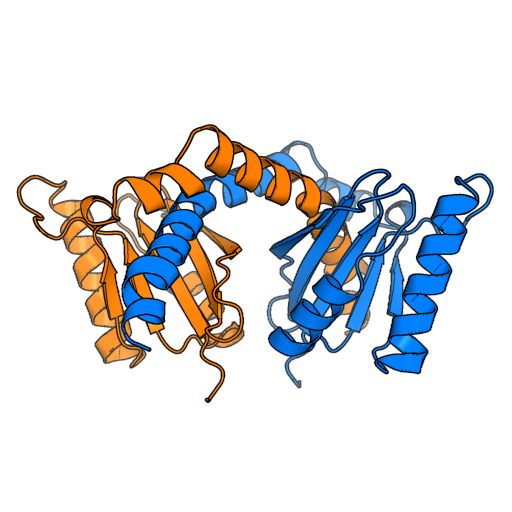2 N N . PHE B 1 85 ? -6.656 12.984 15.469 1 93.88 85 PHE B N 1
ATOM 1863 C CA . PHE B 1 85 ? -5.754 11.844 15.531 1 93.88 85 PHE B CA 1
ATOM 1864 C C . PHE B 1 85 ? -5.066 11.766 16.891 1 93.88 85 PHE B C 1
ATOM 1866 O O . PHE B 1 85 ? -4.941 10.68 17.469 1 93.88 85 PHE B O 1
ATOM 1873 N N . ASN B 1 86 ? -4.699 12.867 17.375 1 92.5 86 ASN B N 1
ATOM 1874 C CA . ASN B 1 86 ? -3.982 12.914 18.641 1 92.5 86 ASN B CA 1
ATOM 1875 C C . ASN B 1 86 ? -4.91 12.633 19.828 1 92.5 86 ASN B C 1
ATOM 1877 O O . ASN B 1 86 ? -4.578 11.844 20.703 1 92.5 86 ASN B O 1
ATOM 1881 N N . GLU B 1 87 ? -6.012 13.203 19.797 1 93.06 87 GLU B N 1
ATOM 1882 C CA . GLU B 1 87 ? -6.875 13.188 20.984 1 93.06 87 GLU B CA 1
ATOM 1883 C C . GLU B 1 87 ? -7.809 11.977 20.953 1 93.06 87 GLU B C 1
ATOM 1885 O O . GLU B 1 87 ? -8.031 11.344 22 1 93.06 87 GLU B O 1
ATOM 1890 N N . LYS B 1 88 ? -8.367 11.648 19.875 1 91.94 88 LYS B N 1
ATOM 1891 C CA . LYS B 1 88 ? -9.367 10.586 19.781 1 91.94 88 LYS B CA 1
ATOM 1892 C C . LYS B 1 88 ? -8.711 9.234 19.516 1 91.94 88 LYS B C 1
ATOM 1894 O O . LYS B 1 88 ? -9.055 8.234 20.156 1 91.94 88 LYS B O 1
ATOM 1899 N N . PHE B 1 89 ? -7.777 9.289 18.625 1 93.25 89 PHE B N 1
ATOM 1900 C CA . PHE B 1 89 ? -7.195 8.016 18.219 1 93.25 89 PHE B CA 1
ATOM 1901 C C . PHE B 1 89 ? -5.879 7.766 18.953 1 93.25 89 PHE B C 1
ATOM 1903 O O . PHE B 1 89 ? -5.332 6.664 18.891 1 93.25 89 PHE B O 1
ATOM 1910 N N . LYS B 1 90 ? -5.391 8.727 19.547 1 95.5 90 LYS B N 1
ATOM 1911 C CA . LYS B 1 90 ? -4.176 8.648 20.344 1 95.5 90 LYS B CA 1
ATOM 1912 C C . LYS B 1 90 ? -2.982 8.219 19.5 1 95.5 90 LYS B C 1
ATOM 1914 O O . LYS B 1 90 ? -2.174 7.391 19.922 1 95.5 90 LYS B O 1
ATOM 1919 N N . ILE B 1 91 ? -2.932 8.688 18.297 1 95.88 91 ILE B N 1
ATOM 1920 C CA . ILE B 1 91 ? -1.804 8.469 17.406 1 95.88 91 ILE B CA 1
ATOM 1921 C C . ILE B 1 91 ? -1.046 9.781 17.203 1 95.88 91 ILE B C 1
ATOM 1923 O O . ILE B 1 91 ? -1.635 10.789 16.812 1 95.88 91 ILE B O 1
ATOM 1927 N N . PRO B 1 92 ? 0.219 9.766 17.484 1 96.38 92 PRO B N 1
ATOM 1928 C CA . PRO B 1 92 ? 0.983 11 17.312 1 96.38 92 PRO B CA 1
ATOM 1929 C C . PRO B 1 92 ? 0.998 11.5 15.875 1 96.38 92 PRO B C 1
ATOM 1931 O O . PRO B 1 92 ? 1.065 10.695 14.938 1 96.38 92 PRO B O 1
ATOM 1934 N N . VAL B 1 93 ? 0.954 12.867 15.75 1 95.75 93 VAL B N 1
ATOM 1935 C CA . VAL B 1 93 ? 0.929 13.5 14.438 1 95.75 93 VAL B CA 1
ATOM 1936 C C . VAL B 1 93 ? 2.121 14.445 14.289 1 95.75 93 VAL B C 1
ATOM 1938 O O . VAL B 1 93 ? 2.451 15.18 15.219 1 95.75 93 VAL B O 1
ATOM 1941 N N . GLU B 1 94 ? 2.721 14.375 13.141 1 93.75 94 GLU B N 1
ATOM 1942 C CA . GLU B 1 94 ? 3.809 15.289 12.797 1 93.75 94 GLU B CA 1
ATOM 1943 C C . GLU B 1 94 ? 3.555 15.969 11.461 1 93.75 94 GLU B C 1
ATOM 1945 O O . GLU B 1 94 ? 3.143 15.328 10.492 1 93.75 94 GLU B O 1
ATOM 1950 N N . PHE B 1 95 ? 3.809 17.281 11.508 1 91.5 95 PHE B N 1
ATOM 1951 C CA . PHE B 1 95 ? 3.729 18.031 10.266 1 91.5 95 PHE B CA 1
ATOM 1952 C C . PHE B 1 95 ? 5.074 18.031 9.547 1 91.5 95 PHE B C 1
ATOM 1954 O O . PHE B 1 95 ? 6.125 18.094 10.188 1 91.5 95 PHE B O 1
ATOM 1961 N N . TYR B 1 96 ? 4.969 17.938 8.297 1 88.38 96 TYR B N 1
ATOM 1962 C CA . TYR B 1 96 ? 6.195 17.953 7.508 1 88.38 96 TYR B CA 1
ATOM 1963 C C . TYR B 1 96 ? 6.078 18.922 6.34 1 88.38 96 TYR B C 1
ATOM 1965 O O . TYR B 1 96 ? 5.121 18.859 5.562 1 88.38 96 TYR B O 1
ATOM 1973 N N . ASP B 1 97 ? 7 19.859 6.371 1 79.5 97 ASP B N 1
ATOM 1974 C CA . ASP B 1 97 ? 7.074 20.844 5.301 1 79.5 97 ASP B CA 1
ATOM 1975 C C . ASP B 1 97 ? 7.988 20.375 4.176 1 79.5 97 ASP B C 1
ATOM 1977 O O . ASP B 1 97 ? 9.203 20.25 4.363 1 79.5 97 ASP B O 1
ATOM 1981 N N . GLU B 1 98 ? 7.336 20.078 3.139 1 67.31 98 GLU B N 1
ATOM 1982 C CA . GLU B 1 98 ? 8.07 19.547 1.992 1 67.31 98 GLU B CA 1
ATOM 1983 C C . GLU B 1 98 ? 9.188 20.5 1.565 1 67.31 98 GLU B C 1
ATOM 1985 O O . GLU B 1 98 ? 10.141 20.094 0.901 1 67.31 98 GLU B O 1
ATOM 1990 N N . ARG B 1 99 ? 9.07 21.828 1.783 1 61.47 99 ARG B N 1
ATOM 1991 C CA . ARG B 1 99 ? 10.062 22.828 1.392 1 61.47 99 ARG B CA 1
ATOM 1992 C C . ARG B 1 99 ? 11.375 22.625 2.131 1 61.47 99 ARG B C 1
ATOM 1994 O O . ARG B 1 99 ? 12.43 23.078 1.675 1 61.47 99 ARG B O 1
ATOM 2001 N N . LEU B 1 100 ? 11.32 21.922 3.258 1 55.5 100 LEU B N 1
ATOM 2002 C CA . LEU B 1 100 ? 12.5 21.719 4.082 1 55.5 100 LEU B CA 1
ATOM 2003 C C . LEU B 1 100 ? 13.289 20.5 3.596 1 55.5 100 LEU B C 1
ATOM 2005 O O . LEU B 1 100 ? 14.359 20.203 4.129 1 55.5 100 LEU B O 1
ATOM 2009 N N . SER B 1 101 ? 12.695 19.75 2.75 1 56.38 101 SER B N 1
ATOM 2010 C CA . SER B 1 101 ? 13.523 18.672 2.225 1 56.38 101 SER B CA 1
ATOM 2011 C C . SER B 1 101 ? 14.711 19.219 1.44 1 56.38 101 SER B C 1
ATOM 2013 O O . SER B 1 101 ? 14.641 20.312 0.891 1 56.38 101 SER B O 1
ATOM 2015 N N . THR B 1 102 ? 15.922 18.734 1.791 1 52.5 102 THR B N 1
ATOM 2016 C CA . THR B 1 102 ? 17.094 19.219 1.066 1 52.5 102 THR B CA 1
ATOM 2017 C C . THR B 1 102 ? 16.875 19.125 -0.441 1 52.5 102 THR B C 1
ATOM 2019 O O . THR B 1 102 ? 16.047 18.328 -0.902 1 52.5 102 THR B O 1
ATOM 2022 N N . VAL B 1 103 ? 17.375 20.047 -1.221 1 49.91 103 VAL B N 1
ATOM 2023 C CA . VAL B 1 103 ? 17.375 20.047 -2.68 1 49.91 103 VAL B CA 1
ATOM 2024 C C . VAL B 1 103 ? 17.656 18.641 -3.189 1 49.91 103 VAL B C 1
ATOM 2026 O O . VAL B 1 103 ? 17.031 18.188 -4.16 1 49.91 103 VAL B O 1
ATOM 2029 N N . GLU B 1 104 ? 18.484 18.047 -2.566 1 48.59 104 GLU B N 1
ATOM 2030 C CA . GLU B 1 104 ? 18.953 16.734 -3 1 48.59 104 GLU B CA 1
ATOM 2031 C C . GLU B 1 104 ? 17.875 15.672 -2.803 1 48.59 104 GLU B C 1
ATOM 2033 O O . GLU B 1 104 ? 17.656 14.82 -3.674 1 48.59 104 GLU B O 1
ATOM 2038 N N . ALA B 1 105 ? 17.359 15.688 -1.737 1 50.97 105 ALA B N 1
ATOM 2039 C CA . ALA B 1 105 ? 16.312 14.703 -1.48 1 50.97 105 ALA B CA 1
ATOM 2040 C C . ALA B 1 105 ? 15.109 14.922 -2.393 1 50.97 105 ALA B C 1
ATOM 2042 O O . ALA B 1 105 ? 14.531 13.969 -2.918 1 50.97 105 ALA B O 1
ATOM 2043 N N . LYS B 1 106 ? 14.781 16.188 -2.504 1 51.22 106 LYS B N 1
ATOM 2044 C CA . LYS B 1 106 ? 13.742 16.578 -3.455 1 51.22 106 LYS B CA 1
ATOM 2045 C C . LYS B 1 106 ? 14.109 16.156 -4.875 1 51.22 106 LYS B C 1
ATOM 2047 O O . LYS B 1 106 ? 13.242 15.727 -5.641 1 51.22 106 LYS B O 1
ATOM 2052 N N . SER B 1 107 ? 15.336 16.391 -5.133 1 52.38 107 SER B N 1
ATOM 2053 C CA . SER B 1 107 ? 15.805 16.109 -6.488 1 52.38 107 SER B CA 1
ATOM 2054 C C . SER B 1 107 ? 15.656 14.633 -6.824 1 52.38 107 SER B C 1
ATOM 2056 O O . SER B 1 107 ? 15.312 14.281 -7.957 1 52.38 107 SER B O 1
ATOM 2058 N N . LYS B 1 108 ? 16.047 13.898 -5.938 1 51.44 108 LYS B N 1
ATOM 2059 C CA . LYS B 1 108 ? 16.078 12.477 -6.277 1 51.44 108 LYS B CA 1
ATOM 2060 C C . LYS B 1 108 ? 14.664 11.914 -6.449 1 51.44 108 LYS B C 1
ATOM 2062 O O . LYS B 1 108 ? 14.398 11.172 -7.395 1 51.44 108 LYS B O 1
ATOM 2067 N N . LEU B 1 109 ? 13.844 12.227 -5.473 1 52.97 109 LEU B N 1
ATOM 2068 C CA . LEU B 1 109 ? 12.484 11.711 -5.559 1 52.97 109 LEU B CA 1
ATOM 2069 C C . LEU B 1 109 ? 11.625 12.594 -6.461 1 52.97 109 LEU B C 1
ATOM 2071 O O . LEU B 1 109 ? 10.758 12.094 -7.184 1 52.97 109 LEU B O 1
ATOM 2075 N N . PHE B 1 110 ? 11.969 13.977 -6.383 1 54.5 110 PHE B N 1
ATOM 2076 C CA . PHE B 1 110 ? 11.156 14.961 -7.086 1 54.5 110 PHE B CA 1
ATOM 2077 C C . PHE B 1 110 ? 11.719 15.234 -8.477 1 54.5 110 PHE B C 1
ATOM 2079 O O . PHE B 1 110 ? 11.062 15.875 -9.305 1 54.5 110 PHE B O 1
ATOM 2086 N N . LYS B 1 111 ? 13.008 14.852 -8.555 1 54.34 111 LYS B N 1
ATOM 2087 C CA . LYS B 1 111 ? 13.383 15.109 -9.938 1 54.34 111 LYS B CA 1
ATOM 2088 C C . LYS B 1 111 ? 12.484 14.352 -10.906 1 54.34 111 LYS B C 1
ATOM 2090 O O . LYS B 1 111 ? 11.984 13.266 -10.578 1 54.34 111 LYS B O 1
ATOM 2095 N N . LYS B 1 112 ? 12.125 15.125 -11.922 1 54.69 112 LYS B N 1
ATOM 2096 C CA . LYS B 1 112 ? 11.258 14.656 -13 1 54.69 112 LYS B CA 1
ATOM 2097 C C . LYS B 1 112 ? 11.453 13.164 -13.258 1 54.69 112 LYS B C 1
ATOM 2099 O O . LYS B 1 112 ? 10.484 12.43 -13.461 1 54.69 112 LYS B O 1
ATOM 2104 N N . GLY B 1 113 ? 12.562 12.789 -12.977 1 54.75 113 GLY B N 1
ATOM 2105 C CA . GLY B 1 113 ? 12.859 11.391 -13.242 1 54.75 113 GLY B CA 1
ATOM 2106 C C . GLY B 1 113 ? 12.391 10.461 -12.141 1 54.75 113 GLY B C 1
ATOM 2107 O O . GLY B 1 113 ? 11.945 9.352 -12.406 1 54.75 113 GLY B O 1
ATOM 2108 N N . GLY B 1 114 ? 12.469 10.992 -10.898 1 60.06 114 GLY B N 1
ATOM 2109 C CA . GLY B 1 114 ? 12.078 10.156 -9.781 1 60.06 114 GLY B CA 1
ATOM 2110 C C . GLY B 1 114 ? 10.57 9.953 -9.688 1 60.06 114 GLY B C 1
ATOM 2111 O O . GLY B 1 114 ? 10.102 8.836 -9.5 1 60.06 114 GLY B O 1
ATOM 2112 N N . TYR B 1 115 ? 9.953 11.078 -9.789 1 60.59 115 TYR B N 1
ATOM 2113 C CA . TYR B 1 115 ? 8.5 11.023 -9.773 1 60.59 115 TYR B CA 1
ATOM 2114 C C . TYR B 1 115 ? 7.969 10.195 -10.938 1 60.59 115 TYR B C 1
ATOM 2116 O O . TYR B 1 115 ? 7.047 9.398 -10.773 1 60.59 115 TYR B O 1
ATOM 2124 N N . ARG B 1 116 ? 8.617 10.367 -12.062 1 64.88 116 ARG B N 1
ATOM 2125 C CA . ARG B 1 116 ? 8.219 9.586 -13.227 1 64.88 116 ARG B CA 1
ATOM 2126 C C . ARG B 1 116 ? 8.453 8.094 -12.992 1 64.88 116 ARG B C 1
ATOM 2128 O O . ARG B 1 116 ? 7.629 7.262 -13.383 1 64.88 116 ARG B O 1
ATOM 2135 N N . ALA B 1 117 ? 9.516 7.859 -12.312 1 69.06 117 ALA B N 1
ATOM 2136 C CA . ALA B 1 117 ? 9.836 6.465 -12.023 1 69.06 117 ALA B CA 1
ATOM 2137 C C . ALA B 1 117 ? 8.852 5.871 -11.023 1 69.06 117 ALA B C 1
ATOM 2139 O O . ALA B 1 117 ? 8.414 4.727 -11.172 1 69.06 117 ALA B O 1
ATOM 2140 N N . LEU B 1 118 ? 8.523 6.66 -10.109 1 69.25 118 LEU B N 1
ATOM 2141 C CA . LEU B 1 118 ? 7.547 6.238 -9.109 1 69.25 118 LEU B CA 1
ATOM 2142 C C . LEU B 1 118 ? 6.184 5.996 -9.75 1 69.25 118 LEU B C 1
ATOM 2144 O O . LEU B 1 118 ? 5.523 4.996 -9.453 1 69.25 118 LEU B O 1
ATOM 2148 N N . LYS B 1 119 ? 5.852 6.859 -10.578 1 69.38 119 LYS B N 1
ATOM 2149 C CA . LYS B 1 119 ? 4.578 6.742 -11.289 1 69.38 119 LYS B CA 1
ATOM 2150 C C . LYS B 1 119 ? 4.539 5.48 -12.148 1 69.38 119 LYS B C 1
ATOM 2152 O O . LYS B 1 119 ? 3.547 4.754 -12.141 1 69.38 119 LYS B O 1
ATOM 2157 N N . LYS B 1 120 ? 5.637 5.289 -12.75 1 69 120 LYS B N 1
ATOM 2158 C CA . LYS B 1 120 ? 5.727 4.109 -13.609 1 69 120 LYS B CA 1
ATOM 2159 C C . LYS B 1 120 ? 5.637 2.826 -12.789 1 69 120 LYS B C 1
ATOM 2161 O O . LYS B 1 120 ? 4.965 1.873 -13.188 1 69 120 LYS B O 1
ATOM 2166 N N . LYS B 1 121 ? 6.254 2.811 -11.672 1 70.75 121 LYS B N 1
ATOM 2167 C CA . LYS B 1 121 ? 6.242 1.658 -10.773 1 70.75 121 LYS B CA 1
ATOM 2168 C C . LYS B 1 121 ? 4.824 1.344 -10.305 1 70.75 121 LYS B C 1
ATOM 2170 O O . LYS B 1 121 ? 4.41 0.182 -10.297 1 70.75 121 LYS B O 1
ATOM 2175 N N . TYR B 1 122 ? 4.176 2.34 -10.086 1 68.88 122 TYR B N 1
ATOM 2176 C CA . TYR B 1 122 ? 2.828 2.166 -9.555 1 68.88 122 TYR B CA 1
ATOM 2177 C C . TYR B 1 122 ? 1.859 1.729 -10.648 1 68.88 122 TYR B C 1
ATOM 2179 O O . TYR B 1 122 ? 1.014 0.859 -10.422 1 68.88 122 TYR B O 1
ATOM 2187 N N . ILE B 1 123 ? 2.033 2.281 -11.812 1 68.44 123 ILE B N 1
ATOM 2188 C CA . ILE B 1 123 ? 1.173 1.925 -12.938 1 68.44 123 ILE B CA 1
ATOM 2189 C C . ILE B 1 123 ? 1.359 0.448 -13.281 1 68.44 123 ILE B C 1
ATOM 2191 O O . ILE B 1 123 ? 0.39 -0.253 -13.578 1 68.44 123 ILE B O 1
ATOM 2195 N N . ASN B 1 124 ? 2.57 -0.025 -13.016 1 71.19 124 ASN B N 1
ATOM 2196 C CA . ASN B 1 124 ? 2.846 -1.414 -13.359 1 71.19 124 ASN B CA 1
ATOM 2197 C C . ASN B 1 124 ? 2.277 -2.377 -12.32 1 71.19 124 ASN B C 1
ATOM 2199 O O . ASN B 1 124 ? 2.055 -3.553 -12.617 1 71.19 124 ASN B O 1
ATOM 2203 N N . SER B 1 125 ? 1.953 -1.855 -11.203 1 82.31 125 SER B N 1
ATOM 2204 C CA . SER B 1 125 ? 1.409 -2.703 -10.148 1 82.31 125 SER B CA 1
ATOM 2205 C C . SER B 1 125 ? -0.115 -2.742 -10.203 1 82.31 125 SER B C 1
ATOM 2207 O O . SER B 1 125 ? -0.743 -3.57 -9.539 1 82.31 125 SER B O 1
ATOM 2209 N N . LEU B 1 126 ? -0.7 -1.968 -11.078 1 78.62 126 LEU B N 1
ATOM 2210 C CA . LEU B 1 126 ? -2.152 -1.845 -11.117 1 78.62 126 LEU B CA 1
ATOM 2211 C C . LEU B 1 126 ? -2.795 -3.152 -11.57 1 78.62 126 LEU B C 1
ATOM 2213 O O . LEU B 1 126 ? -3.883 -3.506 -11.102 1 78.62 126 LEU B O 1
ATOM 2217 N N . SER B 1 127 ? -2.119 -3.803 -12.445 1 81.44 127 SER B N 1
ATOM 2218 C CA . SER B 1 127 ? -2.656 -5.086 -12.891 1 81.44 127 SER B CA 1
ATOM 2219 C C . SER B 1 127 ? -2.764 -6.07 -11.727 1 81.44 127 SER B C 1
ATOM 2221 O O . SER B 1 127 ? -3.758 -6.789 -11.609 1 81.44 127 SER B O 1
ATOM 2223 N N . ALA B 1 128 ? -1.771 -6.059 -10.852 1 88 128 ALA B N 1
ATOM 2224 C CA . ALA B 1 128 ? -1.808 -6.906 -9.664 1 88 128 ALA B CA 1
ATOM 2225 C C . ALA B 1 128 ? -2.961 -6.508 -8.75 1 88 128 ALA B C 1
ATOM 2227 O O . ALA B 1 128 ? -3.605 -7.371 -8.141 1 88 128 ALA B O 1
ATOM 2228 N N . VAL B 1 129 ? -3.189 -5.29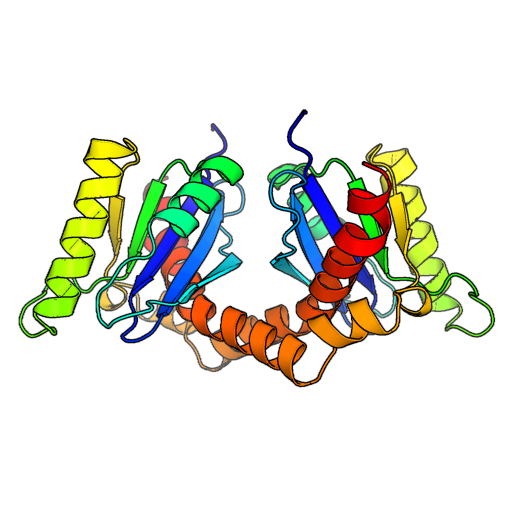3 -8.695 1 85.44 129 VAL B N 1
ATOM 2229 C CA . VAL B 1 129 ? -4.301 -4.805 -7.887 1 85.44 129 VAL B CA 1
ATOM 2230 C C . VAL B 1 129 ? -5.617 -5.352 -8.43 1 85.44 129 VAL B C 1
ATOM 2232 O O . VAL B 1 129 ? -6.453 -5.848 -7.672 1 85.44 129 VAL B O 1
ATOM 2235 N N . VAL B 1 130 ? -5.75 -5.297 -9.711 1 83.31 130 VAL B N 1
ATOM 2236 C CA . VAL B 1 130 ? -6.973 -5.766 -10.352 1 83.31 130 VAL B CA 1
ATOM 2237 C C . VAL B 1 130 ? -7.148 -7.262 -10.102 1 83.31 130 VAL B C 1
ATOM 2239 O O . VAL B 1 130 ? -8.242 -7.719 -9.766 1 83.31 130 VAL B O 1
ATOM 2242 N N . ILE B 1 131 ? -6.145 -7.957 -10.148 1 86.94 131 ILE B N 1
ATOM 2243 C CA . ILE B 1 131 ? -6.184 -9.406 -9.953 1 86.94 131 ILE B CA 1
ATOM 2244 C C . ILE B 1 131 ? -6.566 -9.719 -8.516 1 86.94 131 ILE B C 1
ATOM 2246 O O . ILE B 1 131 ? -7.477 -10.516 -8.266 1 86.94 131 ILE B O 1
ATOM 2250 N N . LEU B 1 132 ? -5.926 -9.109 -7.637 1 89.69 132 LEU B N 1
ATOM 2251 C CA . LEU B 1 132 ? -6.199 -9.367 -6.227 1 89.69 132 LEU B CA 1
ATOM 2252 C C . LEU B 1 132 ? -7.629 -8.977 -5.867 1 89.69 132 LEU B C 1
ATOM 2254 O O . LEU B 1 132 ? -8.312 -9.703 -5.148 1 89.69 132 LEU B O 1
ATOM 2258 N N . GLN B 1 133 ? -8.039 -7.863 -6.367 1 85.31 133 GLN B N 1
ATOM 2259 C CA . GLN B 1 133 ? -9.398 -7.414 -6.094 1 85.31 133 GLN B CA 1
ATOM 2260 C C . GLN B 1 133 ? -10.422 -8.398 -6.652 1 85.31 133 GLN B C 1
ATOM 2262 O O . GLN B 1 133 ? -11.422 -8.695 -5.996 1 85.31 133 GLN B O 1
ATOM 2267 N N . SER B 1 134 ? -10.141 -8.82 -7.855 1 84.81 134 SER B N 1
ATOM 2268 C CA . SER B 1 134 ? -11.023 -9.812 -8.469 1 84.81 134 SER B CA 1
ATOM 2269 C C . SER B 1 134 ? -11.055 -11.102 -7.66 1 84.81 134 SER B C 1
ATOM 2271 O O . SER B 1 134 ? -12.117 -11.695 -7.469 1 84.81 134 SER B O 1
ATOM 2273 N N . TRP B 1 135 ? -9.977 -11.516 -7.184 1 88.5 135 TRP B N 1
ATOM 2274 C CA . TRP B 1 135 ? -9.883 -12.719 -6.363 1 88.5 135 TRP B CA 1
ATOM 2275 C C . TRP B 1 135 ? -10.68 -12.562 -5.07 1 88.5 135 TRP B C 1
ATOM 2277 O O . TRP B 1 135 ? -11.383 -13.484 -4.648 1 88.5 135 TRP B O 1
ATOM 2287 N N . PHE B 1 136 ? -10.547 -11.43 -4.438 1 87.06 136 PHE B N 1
ATOM 2288 C CA . PHE B 1 136 ? -11.328 -11.156 -3.236 1 87.06 136 PHE B CA 1
ATOM 2289 C C . PHE B 1 136 ? -12.82 -11.312 -3.51 1 87.06 136 PHE B C 1
ATOM 2291 O O . PHE B 1 136 ? -13.539 -11.938 -2.727 1 87.06 136 PHE B O 1
ATOM 2298 N N . GLU B 1 137 ? -13.156 -10.773 -4.621 1 83.69 137 GLU B N 1
ATOM 2299 C CA . GLU B 1 137 ? -14.578 -10.742 -4.938 1 83.69 137 GLU B CA 1
ATOM 2300 C C . GLU B 1 137 ? -15.078 -12.125 -5.363 1 83.69 137 GLU B C 1
ATOM 2302 O O . GLU B 1 137 ? -16.172 -12.539 -4.98 1 83.69 137 GLU B O 1
ATOM 2307 N N . ASP B 1 138 ? -14.266 -12.758 -6.117 1 84.44 138 ASP B N 1
ATOM 2308 C CA . ASP B 1 138 ? -14.695 -13.992 -6.77 1 84.44 138 ASP B CA 1
ATOM 2309 C C . ASP B 1 138 ? -14.461 -15.203 -5.875 1 84.44 138 ASP B C 1
ATOM 2311 O O . ASP B 1 138 ? -15.164 -16.203 -5.98 1 84.44 138 ASP B O 1
ATOM 2315 N N . VAL B 1 139 ? -13.453 -15.102 -5.105 1 85.19 139 VAL B N 1
ATOM 2316 C CA . VAL B 1 139 ? -13.023 -16.312 -4.414 1 85.19 139 VAL B CA 1
ATOM 2317 C C . VAL B 1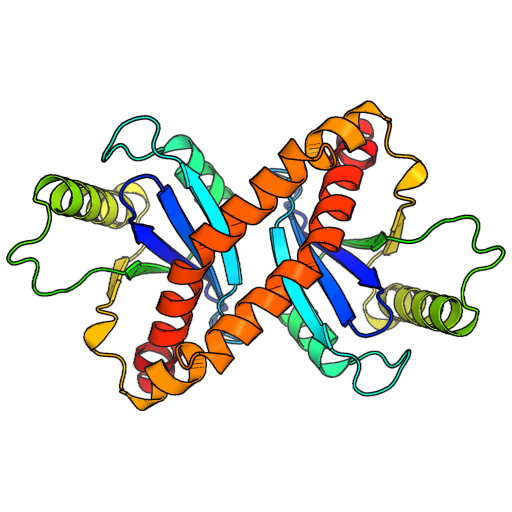 139 ? -13.164 -16.125 -2.904 1 85.19 139 VAL B C 1
ATOM 2319 O O . VAL B 1 139 ? -13.906 -16.859 -2.248 1 85.19 139 VAL B O 1
ATOM 2322 N N . TYR B 1 140 ? -12.625 -15.102 -2.414 1 87.44 140 TYR B N 1
ATOM 2323 C CA . TYR B 1 140 ? -12.578 -14.969 -0.962 1 87.44 140 TYR B CA 1
ATOM 2324 C C . TYR B 1 140 ? -13.969 -14.711 -0.39 1 87.44 140 TYR B C 1
ATOM 2326 O O . TYR B 1 140 ? -14.398 -15.398 0.534 1 87.44 140 TYR B O 1
ATOM 2334 N N . LYS B 1 141 ? -14.656 -13.828 -0.97 1 82.44 141 LYS B N 1
ATOM 2335 C CA . LYS B 1 141 ? -15.961 -13.438 -0.438 1 82.44 141 LYS B CA 1
ATOM 2336 C C . LYS B 1 141 ? -17.016 -14.5 -0.727 1 82.44 141 LYS B C 1
ATOM 2338 O O . LYS B 1 141 ? -17.984 -14.648 0.029 1 82.44 141 LYS B O 1
ATOM 2343 N N . LYS B 1 142 ? -16.766 -15.141 -1.732 1 81.44 142 LYS B N 1
ATOM 2344 C CA . LYS B 1 142 ? -17.734 -16.172 -2.074 1 81.44 142 LYS B CA 1
ATOM 2345 C C . LYS B 1 142 ? -17.547 -17.406 -1.203 1 81.44 142 LYS B C 1
ATOM 2347 O O . LYS B 1 142 ? -18.5 -18.188 -0.996 1 81.44 142 LYS B O 1
ATOM 2352 N N . ASN B 1 143 ? -16.375 -17.578 -0.795 1 76.19 143 ASN B N 1
ATOM 2353 C CA . ASN B 1 143 ? -16.094 -18.75 0.019 1 76.19 143 ASN B CA 1
ATOM 2354 C C . ASN B 1 143 ? -16.297 -18.469 1.504 1 76.19 143 ASN B C 1
ATOM 2356 O O . ASN B 1 143 ? -16.062 -19.344 2.346 1 76.19 143 ASN B O 1
ATOM 2360 N N . LYS B 1 144 ? -16.719 -17.266 1.834 1 66.5 144 LYS B N 1
ATOM 2361 C CA . LYS B 1 144 ? -17.125 -16.922 3.189 1 66.5 144 LYS B CA 1
ATOM 2362 C C . LYS B 1 144 ? -18.641 -17.016 3.346 1 66.5 144 LYS B C 1
ATOM 2364 O O . LYS B 1 144 ? -19.391 -16.703 2.414 1 66.5 144 LYS B O 1
#

Solvent-accessible surface area (backbone atoms only — not comparable to full-atom values): 15088 Å² total; per-residue (Å²): 134,82,87,40,33,34,34,17,39,25,78,52,79,57,36,31,8,25,12,36,31,35,66,85,76,56,52,47,20,48,58,42,51,46,67,34,94,45,79,71,40,80,55,57,68,60,50,51,52,51,42,71,72,65,55,52,56,34,36,36,33,56,41,67,78,72,64,79,81,55,60,63,63,54,53,49,40,51,50,53,48,48,48,44,35,40,70,73,66,64,27,54,68,41,76,38,38,73,84,70,47,50,69,62,60,41,39,57,50,58,26,72,63,27,44,49,48,51,51,50,32,48,60,54,2,44,61,9,18,52,45,42,34,48,41,35,61,67,44,54,55,63,74,98,133,83,86,40,34,35,35,16,38,26,79,50,80,56,36,32,9,24,12,36,30,36,67,83,76,55,52,48,21,47,58,41,53,46,66,32,93,45,79,70,40,79,55,58,69,61,51,50,51,50,42,69,71,66,54,54,57,35,37,37,34,56,38,66,79,72,64,78,81,54,60,64,62,53,51,50,40,50,50,51,49,49,50,44,36,41,71,74,66,64,28,54,69,41,76,38,39,74,86,70,48,52,70,62,59,40,38,55,52,58,25,73,63,29,44,51,47,50,52,50,33,50,60,52,2,43,61,9,18,51,45,42,33,48,41,35,61,66,45,53,54,62,74,98